Protein AF-0000000068037178 (afdb_homodimer)

InterPro domains:
  IPR012340 Nucleic acid-binding, OB-fold [G3DSA:2.40.50.140] (3-107)
  IPR012340 Nucleic acid-binding, OB-fold [SSF50249] (5-100)
  IPR013970 Replication factor A protein 3 [PF08661] (1-100)

Foldseek 3Di:
DPPPADAAEAFLQCLQVQAFHKHKFKFFFDDDDDQWTWTATLVGATAIEHRCNPDDDPRWMKMFIAHSNHSRYGDGPDIGTPGNDDDSVVSNVVNVCCPPPNVVVRD/DPVPADAAEAFLQCLQVQAFHKHKFKFFFDDDDDQWTWTATLVGATAIEHRCNPDDDPRWMKMFIAHSNHSRYGDGPDIGTPGNDDDSVVSNVVNVCCPPPNVVVRD

Secondary structure (DSSP, 8-state):
--TTSPPPB--HHHHGGGTTSEEEEEEEEEEEETTEEEEEETTS-EEEEES-TTPPPTT-EEEEEEEEEETTEEEEEEEEEEES---HHHHHHHHHHHTTTTGGGG-/--TTSPPPB--HHHHGGGTTSEEEEEEEEEEEETTEEEEEETTS-EEEEES-TTPPPTT-EEEEEEEEEETTEEEEEEEEEEES---HHHHHHHHHHHTTTTGGGG-

Radius of gyration: 18.75 Å; Cα contacts (8 Å, |Δi|>4): 514; chains: 2; bounding box: 34×57×38 Å

Organism: Hordeum vulgare subsp. vulgare (NCBI:txid112509)

Solvent-accessible surface area (backbone atoms only — not comparable to full-atom values): 11230 Å² total; per-residue (Å²): 124,85,79,78,58,79,54,52,55,36,37,38,85,52,34,51,81,38,59,76,32,61,33,27,34,52,28,34,34,68,45,78,56,94,40,38,30,37,21,32,22,49,76,68,34,72,31,40,34,33,67,48,78,81,61,72,64,64,67,22,30,31,40,38,33,26,31,19,74,41,63,48,30,32,43,39,73,46,73,43,83,59,43,72,82,64,67,40,67,27,50,36,31,35,20,51,45,51,69,49,97,48,28,69,81,77,105,125,87,80,80,58,80,53,51,56,36,37,40,86,53,34,50,80,37,59,76,33,63,33,28,34,51,27,33,32,68,46,78,57,94,41,38,30,36,22,32,23,49,76,68,36,74,31,40,35,34,68,49,78,79,60,73,64,62,69,22,28,30,40,38,34,25,31,19,75,41,63,45,30,31,44,39,76,46,73,44,82,58,43,72,82,64,66,42,67,26,52,37,29,36,20,51,46,50,70,49,98,47,28,70,80,75,106

Structure (mmCIF, N/CA/C/O backbone):
data_AF-0000000068037178-model_v1
#
loop_
_entity.id
_entity.type
_entity.pdbx_description
1 polymer 'Predicted protein'
#
loop_
_atom_site.group_PDB
_atom_site.id
_atom_site.type_symbol
_atom_site.label_atom_id
_atom_site.label_alt_id
_atom_site.label_comp_id
_atom_site.label_asym_id
_atom_site.label_entity_id
_atom_site.label_seq_id
_atom_site.pdbx_PDB_ins_code
_atom_site.Cartn_x
_atom_site.Cartn_y
_atom_site.Cartn_z
_atom_site.occupancy
_atom_site.B_iso_or_equiv
_atom_site.auth_seq_id
_atom_site.auth_comp_id
_atom_site.auth_asym_id
_atom_site.auth_atom_id
_atom_site.pdbx_PDB_model_num
ATOM 1 N N . MET A 1 1 ? -22.297 11.617 5.738 1 35.88 1 MET A N 1
ATOM 2 C CA . MET A 1 1 ? -21.078 11.367 4.984 1 35.88 1 MET A CA 1
ATOM 3 C C . MET A 1 1 ? -20.656 9.906 5.086 1 35.88 1 MET A C 1
ATOM 5 O O . MET A 1 1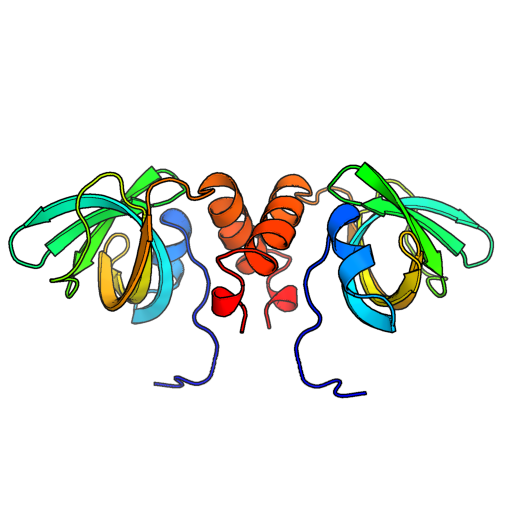 ? -20.672 9.328 6.176 1 35.88 1 MET A O 1
ATOM 9 N N . ASP A 1 2 ? -20.797 9 4.273 1 38.31 2 ASP A N 1
ATOM 10 C CA . ASP A 1 2 ? -20.641 7.551 4.344 1 38.31 2 ASP A CA 1
ATOM 11 C C . ASP A 1 2 ? -19.281 7.172 4.906 1 38.31 2 ASP A C 1
ATOM 13 O O . ASP A 1 2 ? -18.266 7.258 4.203 1 38.31 2 ASP A O 1
ATOM 17 N N . THR A 1 3 ? -19.062 7.391 6.273 1 49.75 3 THR A N 1
ATOM 18 C CA . THR A 1 3 ? -17.922 7.18 7.16 1 49.75 3 THR A CA 1
ATOM 19 C C . THR A 1 3 ? -17.484 5.715 7.137 1 49.75 3 THR A C 1
ATOM 21 O O . THR A 1 3 ? -16.562 5.324 7.859 1 49.75 3 THR A O 1
ATOM 24 N N . SER A 1 4 ? -18.109 4.883 6.375 1 55.25 4 SER A N 1
ATOM 25 C CA . SER A 1 4 ? -17.938 3.443 6.543 1 55.25 4 SER A CA 1
ATOM 26 C C . SER A 1 4 ? -16.828 2.91 5.648 1 55.25 4 SER A C 1
ATOM 28 O O . SER A 1 4 ? -16.172 1.917 5.984 1 55.25 4 SER A O 1
ATOM 30 N N . ALA A 1 5 ? -16.656 3.742 4.512 1 65.75 5 ALA A N 1
ATOM 31 C CA . ALA A 1 5 ? -15.648 3.182 3.621 1 65.75 5 ALA A CA 1
ATOM 32 C C . ALA A 1 5 ? -14.258 3.703 3.975 1 65.75 5 ALA A C 1
ATOM 34 O O . ALA A 1 5 ? -14.109 4.832 4.449 1 65.75 5 ALA A O 1
ATOM 35 N N . PRO A 1 6 ? -13.375 2.865 3.973 1 83.81 6 PRO A N 1
ATOM 36 C CA . PRO A 1 6 ? -12.016 3.336 4.277 1 83.81 6 PRO A CA 1
ATOM 37 C C . PRO A 1 6 ? -11.617 4.551 3.445 1 83.81 6 PRO A C 1
ATOM 39 O O . PRO A 1 6 ? -12.016 4.668 2.283 1 83.81 6 PRO A O 1
ATOM 42 N N . SER A 1 7 ? -11.094 5.559 4.035 1 94.19 7 SER A N 1
ATOM 43 C CA . SER A 1 7 ? -10.633 6.762 3.35 1 94.19 7 SER A CA 1
ATOM 44 C C . SER A 1 7 ? -9.516 6.441 2.361 1 94.19 7 SER A C 1
ATOM 46 O O . SER A 1 7 ? -8.547 5.77 2.713 1 94.19 7 SER A O 1
ATOM 48 N N . PRO A 1 8 ? -9.633 6.922 1.095 1 96.56 8 PRO A N 1
ATOM 49 C CA . PRO A 1 8 ? -8.586 6.656 0.108 1 96.56 8 PRO A CA 1
ATOM 50 C C . PRO A 1 8 ? -7.219 7.191 0.541 1 96.56 8 PRO A C 1
ATOM 52 O O . PRO A 1 8 ? -7.133 8.258 1.156 1 96.56 8 PRO A O 1
ATOM 55 N N . PHE A 1 9 ? -6.191 6.359 0.259 1 97.56 9 PHE A N 1
ATOM 56 C CA . PHE A 1 9 ? -4.812 6.805 0.413 1 97.56 9 PHE A CA 1
ATOM 57 C C . PHE A 1 9 ? -4.438 7.797 -0.68 1 97.56 9 PHE A C 1
ATOM 59 O O . PHE A 1 9 ? -4.504 7.477 -1.868 1 97.56 9 PHE A O 1
ATOM 66 N N . VAL A 1 10 ? -3.982 9.016 -0.28 1 98.69 10 VAL A N 1
ATOM 67 C CA . VAL A 1 10 ? -3.643 9.992 -1.312 1 98.69 10 VAL A CA 1
ATOM 68 C C . VAL A 1 10 ? -2.301 10.641 -0.988 1 98.69 10 VAL A C 1
ATOM 70 O O . VAL A 1 10 ? -1.962 10.836 0.182 1 98.69 10 VAL A O 1
ATOM 73 N N . ASN A 1 11 ? -1.461 10.875 -2.014 1 98.75 11 ASN A N 1
ATOM 74 C CA . ASN A 1 11 ? -0.348 11.812 -1.91 1 98.75 11 ASN A CA 1
ATOM 75 C C . ASN A 1 11 ? -0.749 13.211 -2.373 1 98.75 11 ASN A C 1
ATOM 77 O O . ASN A 1 11 ? -1.932 13.484 -2.588 1 98.75 11 ASN A O 1
ATOM 81 N N . GLY A 1 12 ? 0.17 14.133 -2.441 1 98.81 12 GLY A N 1
ATOM 82 C CA . GLY A 1 12 ? -0.147 15.5 -2.812 1 98.81 12 GLY A CA 1
ATOM 83 C C . GLY A 1 12 ? -0.792 15.609 -4.184 1 98.81 12 GLY A C 1
ATOM 84 O O . GLY A 1 12 ? -1.776 16.328 -4.352 1 98.81 12 GLY A O 1
ATOM 85 N N . GLU A 1 13 ? -0.231 14.953 -5.172 1 98.69 13 GLU A N 1
ATOM 86 C CA . GLU A 1 13 ? -0.719 15.016 -6.547 1 98.69 13 GLU A CA 1
ATOM 87 C C . GLU A 1 13 ? -2.137 14.461 -6.656 1 98.69 13 GLU A C 1
ATOM 89 O O . GLU A 1 13 ? -2.951 14.969 -7.426 1 98.69 13 GLU A O 1
ATOM 94 N N . ILE A 1 14 ? -2.496 13.469 -5.906 1 98.62 14 ILE A N 1
ATOM 95 C CA . ILE A 1 14 ? -3.754 12.742 -6.02 1 98.62 14 ILE A CA 1
ATOM 96 C C . ILE A 1 14 ? -4.836 13.445 -5.207 1 98.62 14 ILE A C 1
ATOM 98 O O . ILE A 1 14 ? -6.027 13.312 -5.496 1 98.62 14 ILE A O 1
ATOM 102 N N . LEU A 1 15 ? -4.484 14.281 -4.246 1 98.81 15 LEU A N 1
ATOM 103 C CA . LEU A 1 15 ? -5.402 14.945 -3.33 1 98.81 15 LEU A CA 1
ATOM 104 C C . LEU A 1 15 ? -6.473 15.711 -4.098 1 98.81 15 LEU A C 1
ATOM 106 O O . LEU A 1 15 ? -7.652 15.672 -3.736 1 98.81 15 LEU A O 1
ATOM 110 N N . LYS A 1 16 ? -6.105 16.359 -5.16 1 98.56 16 LYS A N 1
ATOM 111 C CA . LYS A 1 16 ? -7.004 17.219 -5.914 1 98.56 16 LYS A CA 1
ATOM 112 C C . LYS A 1 16 ? -8.148 16.438 -6.535 1 98.56 16 LYS A C 1
ATOM 114 O O . LYS A 1 16 ? -9.172 17 -6.918 1 98.56 16 LYS A O 1
ATOM 119 N N . MET A 1 17 ? -8.008 15.148 -6.672 1 98.12 17 MET A N 1
ATOM 120 C CA . MET A 1 17 ? -9.047 14.297 -7.246 1 98.12 17 MET A CA 1
ATOM 121 C C . MET A 1 17 ? -10.125 13.977 -6.219 1 98.12 17 MET A C 1
ATOM 123 O O . MET A 1 17 ? -11.148 13.375 -6.551 1 98.12 17 MET A O 1
ATOM 127 N N . PHE A 1 18 ? -9.961 14.422 -4.973 1 98.19 18 PHE A N 1
ATOM 128 C CA . PHE A 1 18 ? -10.867 14.016 -3.906 1 98.19 18 PHE A CA 1
ATOM 129 C C . PHE A 1 18 ? -11.398 15.242 -3.16 1 98.19 18 PHE A C 1
ATOM 131 O O . PHE A 1 18 ? -11.625 15.18 -1.951 1 98.19 18 PHE A O 1
ATOM 138 N N . LEU A 1 19 ? -11.438 16.375 -3.854 1 98.44 19 LEU A N 1
ATOM 139 C CA . LEU A 1 19 ? -11.945 17.578 -3.219 1 98.44 19 LEU A CA 1
ATOM 140 C C . LEU A 1 19 ? -13.328 17.344 -2.619 1 98.44 19 LEU A C 1
ATOM 142 O O . LEU A 1 19 ? -14.203 16.766 -3.271 1 98.44 19 LEU A O 1
ATOM 146 N N . GLY A 1 20 ? -13.477 17.719 -1.347 1 98.25 20 GLY A N 1
ATOM 147 C CA . GLY A 1 20 ? -14.742 17.594 -0.635 1 98.25 20 GLY A CA 1
ATOM 148 C C . GLY A 1 20 ? -14.953 16.234 -0.019 1 98.25 20 GLY A C 1
ATOM 149 O O . GLY A 1 20 ? -15.953 15.992 0.657 1 98.25 20 GLY A O 1
ATOM 150 N N . ARG A 1 21 ? -14.055 15.32 -0.173 1 97.88 21 ARG A N 1
ATOM 151 C CA . ARG A 1 21 ? -14.172 13.953 0.334 1 97.88 21 ARG A CA 1
ATOM 152 C C . ARG A 1 21 ? -13.148 13.695 1.437 1 97.88 21 ARG A C 1
ATOM 154 O O . ARG A 1 21 ? -12.141 14.391 1.533 1 97.88 21 ARG A O 1
ATOM 161 N N . ARG A 1 22 ? -13.414 12.648 2.229 1 97.94 22 ARG A N 1
ATOM 162 C CA . ARG A 1 22 ? -12.484 12.211 3.262 1 97.94 22 ARG A CA 1
ATOM 163 C C . ARG A 1 22 ? -11.328 11.43 2.654 1 97.94 22 ARG A C 1
ATOM 165 O O . ARG A 1 22 ? -11.539 10.539 1.824 1 97.94 22 ARG A O 1
ATOM 172 N N . VAL A 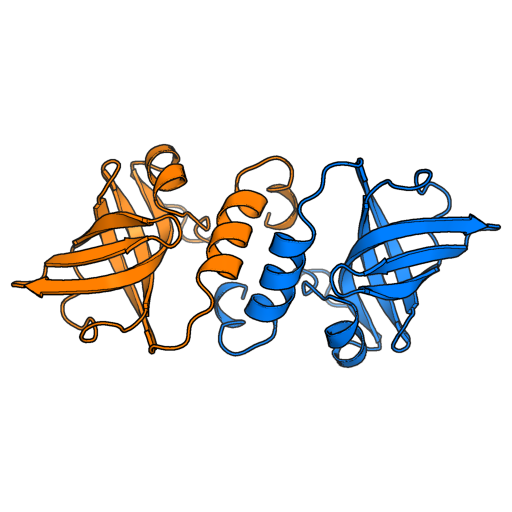1 23 ? -10.133 11.758 3.014 1 98.25 23 VAL A N 1
ATOM 173 C CA . VAL A 1 23 ? -8.93 11.102 2.516 1 98.25 23 VAL A CA 1
ATOM 174 C C . VAL A 1 23 ? -8.008 10.758 3.684 1 98.25 23 VAL A C 1
ATOM 176 O O . VAL A 1 23 ? -8.219 11.219 4.809 1 98.25 23 VAL A O 1
ATOM 179 N N . ARG A 1 24 ? -7.094 9.969 3.443 1 97.69 24 ARG A N 1
ATOM 180 C CA . ARG A 1 24 ? -6 9.648 4.355 1 97.69 24 ARG A CA 1
ATOM 181 C C . ARG A 1 24 ? -4.645 9.883 3.689 1 97.69 24 ARG A C 1
ATOM 183 O O . ARG A 1 24 ? -4.414 9.422 2.566 1 97.69 24 ARG A O 1
ATOM 190 N N . THR A 1 25 ? -3.744 10.617 4.336 1 98.56 25 THR A N 1
ATOM 191 C CA . THR A 1 25 ? -2.414 10.875 3.797 1 98.56 25 THR A CA 1
ATOM 192 C C . THR A 1 25 ? -1.372 10.891 4.914 1 98.56 25 THR A C 1
ATOM 194 O O . THR A 1 25 ? -1.716 10.773 6.09 1 98.56 25 THR A O 1
ATOM 197 N N . VAL A 1 26 ? -0.095 10.875 4.555 1 98.62 26 VAL A N 1
ATOM 198 C CA . VAL A 1 26 ? 1.016 11.078 5.477 1 98.62 26 VAL A CA 1
ATOM 199 C C . VAL A 1 26 ? 1.879 12.25 5.004 1 98.62 26 VAL A C 1
ATOM 201 O O . VAL A 1 26 ? 2.238 12.32 3.828 1 98.62 26 VAL A O 1
ATOM 204 N N . VAL A 1 27 ? 2.139 13.156 5.887 1 98.62 27 VAL A N 1
ATOM 205 C CA . VAL A 1 27 ? 3.006 14.281 5.574 1 98.62 27 VAL A CA 1
ATOM 206 C C . VAL A 1 27 ? 4.145 14.359 6.59 1 98.62 27 VAL A C 1
ATOM 208 O O . VAL A 1 27 ? 4.02 13.859 7.707 1 98.62 27 VAL A O 1
ATOM 211 N N . GLN A 1 28 ? 5.262 14.891 6.184 1 98.38 28 GLN A N 1
ATOM 212 C CA . GLN A 1 28 ? 6.309 15.305 7.117 1 98.38 28 GLN A CA 1
ATOM 213 C C . GLN A 1 28 ? 6.082 16.734 7.605 1 98.38 28 GLN A C 1
ATOM 215 O O . GLN A 1 28 ? 5.953 17.656 6.801 1 98.38 28 GLN A O 1
ATOM 220 N N . VAL A 1 29 ? 6.062 16.859 8.891 1 97.81 29 VAL A N 1
ATOM 221 C CA . VAL A 1 29 ? 5.797 18.156 9.484 1 97.81 29 VAL A CA 1
ATOM 222 C C . VAL A 1 29 ? 6.945 19.109 9.164 1 97.81 29 VAL A C 1
ATOM 224 O O . VAL A 1 29 ? 8.117 18.766 9.344 1 97.81 29 VAL A O 1
ATOM 227 N N . GLN A 1 30 ? 6.57 20.266 8.656 1 97.06 30 GLN A N 1
ATOM 228 C CA . GLN A 1 30 ? 7.562 21.297 8.367 1 97.06 30 GLN A CA 1
ATOM 229 C C . GLN A 1 30 ? 7.469 22.438 9.367 1 97.06 30 GLN A C 1
ATOM 231 O O . GLN A 1 30 ? 8.492 22.953 9.828 1 97.06 30 GLN A O 1
ATOM 236 N N . HIS A 1 31 ? 6.254 22.891 9.594 1 92.56 31 HIS A N 1
ATOM 237 C CA . HIS A 1 31 ? 5.988 24.016 10.469 1 92.56 31 HIS A CA 1
ATOM 238 C C . HIS A 1 31 ? 4.586 23.938 11.07 1 92.56 31 HIS A C 1
ATOM 240 O O . HIS A 1 31 ? 3.662 23.438 10.422 1 92.56 31 HIS A O 1
ATOM 246 N N . ASN A 1 32 ? 4.543 24.203 12.352 1 85.5 32 ASN A N 1
ATOM 247 C CA . ASN A 1 32 ? 3.248 24.266 13.023 1 85.5 32 ASN A CA 1
ATOM 248 C C . ASN A 1 32 ? 3.035 25.625 13.688 1 85.5 32 ASN A C 1
ATOM 250 O O . ASN A 1 32 ? 3.824 26.031 14.547 1 85.5 32 ASN A O 1
ATOM 254 N N . GLU A 1 33 ? 2.07 26.422 13.25 1 78.62 33 GLU A N 1
ATOM 255 C CA . GLU A 1 33 ? 1.765 27.703 13.875 1 78.62 33 GLU A CA 1
ATOM 256 C C . GLU A 1 33 ? 0.258 27.938 13.945 1 78.62 33 GLU A C 1
ATOM 258 O O . GLU A 1 33 ? -0.43 27.922 12.922 1 78.62 33 GLU A O 1
ATOM 263 N N . GLY A 1 34 ? -0.183 28.188 15.109 1 76.44 34 GLY A N 1
ATOM 264 C CA . GLY A 1 34 ? -1.542 28.672 15.305 1 76.44 34 GLY A CA 1
ATOM 265 C C . GLY A 1 34 ? -2.596 27.672 14.859 1 76.44 34 GLY A C 1
ATOM 266 O O . GLY A 1 34 ? -3.623 28.062 14.297 1 76.44 34 GLY A O 1
ATOM 267 N N . GLY A 1 35 ? -2.352 26.422 14.875 1 78.69 35 GLY A N 1
ATOM 268 C CA . GLY A 1 35 ? -3.381 25.453 14.508 1 78.69 35 GLY A CA 1
ATOM 269 C C . GLY A 1 35 ? -3.283 25.016 13.062 1 78.69 35 GLY A C 1
ATOM 270 O O . GLY A 1 35 ? -4.023 24.125 12.633 1 78.69 35 GLY A O 1
ATOM 271 N N . VAL A 1 36 ? -2.438 25.719 12.359 1 89.5 36 VAL A N 1
ATOM 272 C CA . VAL A 1 36 ? -2.236 25.344 10.961 1 89.5 36 VAL A CA 1
ATOM 273 C C . VAL A 1 36 ? -0.878 24.656 10.797 1 89.5 36 VAL A C 1
ATOM 275 O O . VAL A 1 36 ? 0.149 25.219 11.203 1 89.5 36 VAL A O 1
ATOM 278 N N . LEU A 1 37 ? -0.9 23.5 10.312 1 95.75 37 LEU A N 1
ATOM 279 C CA . LEU A 1 37 ? 0.32 22.734 10.094 1 95.75 37 LEU A CA 1
ATOM 280 C C . LEU A 1 37 ? 0.688 22.703 8.617 1 95.75 37 LEU A C 1
ATOM 282 O O . LEU A 1 37 ? -0.161 22.422 7.77 1 95.75 37 LEU A O 1
ATOM 286 N N . LEU A 1 38 ? 1.886 23.125 8.312 1 97.25 38 LEU A N 1
ATOM 287 C CA . LEU A 1 38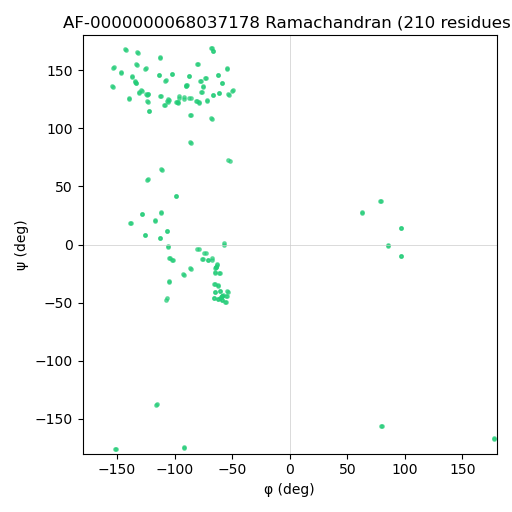 ? 2.451 22.922 6.98 1 97.25 38 LEU A CA 1
ATOM 288 C C . LEU A 1 38 ? 3.242 21.609 6.93 1 97.25 38 LEU A C 1
ATOM 290 O O . LEU A 1 38 ? 4.117 21.375 7.766 1 97.25 38 LEU A O 1
ATOM 294 N N . GLY A 1 39 ? 2.904 20.828 6.004 1 97.81 39 GLY A N 1
ATOM 295 C CA . GLY A 1 39 ? 3.586 19.547 5.836 1 97.81 39 GLY A CA 1
ATOM 296 C C . GLY A 1 39 ? 3.975 19.266 4.398 1 97.81 39 GLY A C 1
ATOM 297 O O . GLY A 1 39 ? 3.35 19.781 3.469 1 97.81 39 GLY A O 1
ATOM 298 N N . LEU A 1 40 ? 4.973 18.453 4.234 1 98.62 40 LEU A N 1
ATOM 299 C CA . LEU A 1 40 ? 5.355 17.969 2.914 1 98.62 40 LEU A CA 1
ATOM 300 C C . LEU A 1 40 ? 4.785 16.578 2.666 1 98.62 40 LEU A C 1
ATOM 302 O O . LEU A 1 40 ? 5.016 15.656 3.453 1 98.62 40 LEU A O 1
ATOM 306 N N . SER A 1 41 ? 3.996 16.438 1.577 1 98.81 41 SER A N 1
ATOM 307 C CA . SER A 1 41 ? 3.514 15.117 1.181 1 98.81 41 SER A CA 1
ATOM 308 C C . SER A 1 41 ? 4.664 14.219 0.73 1 98.81 41 SER A C 1
ATOM 310 O O . SER A 1 41 ? 5.781 14.695 0.524 1 98.81 41 SER A O 1
ATOM 312 N N . THR A 1 42 ? 4.383 12.961 0.617 1 98.75 42 THR A N 1
ATOM 313 C CA . THR A 1 42 ? 5.438 12 0.326 1 98.75 42 THR A CA 1
ATOM 314 C C . THR A 1 42 ? 5.934 12.156 -1.108 1 98.75 42 THR A C 1
ATOM 316 O O . THR A 1 42 ? 6.988 11.625 -1.467 1 98.75 42 THR A O 1
ATOM 319 N N . ASP A 1 43 ? 5.242 12.875 -1.944 1 98.75 43 ASP A N 1
ATOM 320 C CA . ASP A 1 43 ? 5.703 13.188 -3.295 1 98.75 43 ASP A CA 1
ATOM 321 C C . ASP A 1 43 ? 6.148 14.641 -3.406 1 98.75 43 ASP A C 1
ATOM 323 O O . ASP A 1 43 ? 6.281 15.172 -4.512 1 98.75 43 ASP A O 1
ATOM 327 N N . GLY A 1 44 ? 6.285 15.32 -2.299 1 98.5 44 GLY A N 1
ATOM 328 C CA . GLY A 1 44 ? 7.043 16.562 -2.25 1 98.5 44 GLY A CA 1
ATOM 329 C C . GLY A 1 44 ? 6.172 17.797 -2.367 1 98.5 44 GLY A C 1
ATOM 330 O O . GLY A 1 44 ? 6.676 18.906 -2.557 1 98.5 44 GLY A O 1
ATOM 331 N N . HIS A 1 45 ? 4.883 17.719 -2.223 1 98.62 45 HIS A N 1
ATOM 332 C CA . HIS A 1 45 ? 3.998 18.891 -2.23 1 98.62 45 HIS A CA 1
ATOM 333 C C . HIS A 1 45 ? 3.816 19.453 -0.827 1 98.62 45 HIS A C 1
ATOM 335 O O . HIS A 1 45 ? 3.674 18.703 0.138 1 98.62 45 HIS A O 1
ATOM 341 N N . GLN A 1 46 ? 3.863 20.734 -0.737 1 98.44 46 GLN A N 1
ATOM 342 C CA . GLN A 1 46 ? 3.516 21.359 0.536 1 98.44 46 GLN A CA 1
ATOM 343 C C . GLN A 1 46 ? 2.002 21.422 0.724 1 98.44 46 GLN A C 1
ATOM 345 O O . GLN A 1 46 ? 1.288 21.969 -0.118 1 98.44 46 GLN A O 1
ATOM 350 N N . LEU A 1 47 ? 1.533 20.828 1.771 1 98.44 47 LEU A N 1
ATOM 351 C CA . LEU A 1 47 ? 0.115 20.844 2.111 1 98.44 47 LEU A CA 1
ATOM 352 C C . LEU A 1 47 ? -0.138 21.625 3.389 1 98.44 47 LEU A C 1
ATOM 354 O O . LEU A 1 47 ? 0.686 21.609 4.305 1 98.44 47 LEU A O 1
ATOM 358 N N . THR A 1 48 ? -1.235 22.25 3.391 1 98.12 48 THR A N 1
ATOM 359 C CA . THR A 1 48 ? -1.741 22.875 4.605 1 98.12 48 THR A CA 1
ATOM 360 C C . THR A 1 48 ? -2.744 21.969 5.309 1 98.12 48 THR A C 1
ATOM 362 O O . THR A 1 48 ? -3.736 21.547 4.711 1 98.12 48 THR A O 1
ATOM 365 N N . ILE A 1 49 ? -2.492 21.656 6.504 1 98.06 49 ILE A N 1
ATOM 366 C CA . ILE A 1 49 ? -3.398 20.859 7.324 1 98.06 49 ILE A CA 1
ATOM 367 C C . ILE A 1 49 ? -4.027 21.734 8.398 1 98.06 49 ILE A C 1
ATOM 369 O O . ILE A 1 49 ? -3.32 22.312 9.227 1 98.06 49 ILE A O 1
ATOM 373 N N . ARG A 1 50 ? -5.285 21.812 8.359 1 95.94 50 ARG A N 1
ATOM 374 C CA . ARG A 1 50 ? -6.02 22.594 9.352 1 95.94 50 ARG A CA 1
ATOM 375 C C . ARG A 1 50 ? -6.645 21.688 10.406 1 95.94 50 ARG A C 1
ATOM 377 O O . ARG A 1 50 ? -7.074 20.578 10.102 1 95.94 50 ARG A O 1
ATOM 384 N N . GLY A 1 51 ? -6.734 22.141 11.602 1 90.75 51 GLY A N 1
ATOM 385 C CA . GLY A 1 51 ? -7.348 21.359 12.664 1 90.75 51 GLY A CA 1
ATOM 386 C C . GLY A 1 51 ? -6.43 20.281 13.227 1 90.75 51 GLY A C 1
ATOM 387 O O . GLY A 1 51 ? -6.875 19.172 13.531 1 90.75 51 GLY A O 1
ATOM 388 N N . ALA A 1 52 ? -5.121 20.562 13.344 1 85.25 52 ALA A N 1
ATOM 389 C CA . ALA A 1 52 ? -4.141 19.641 13.906 1 85.25 52 ALA A CA 1
ATOM 390 C C . ALA A 1 52 ? -3.398 20.266 15.078 1 85.25 52 ALA A C 1
ATOM 392 O O . ALA A 1 52 ? -2.168 20.375 15.062 1 85.25 52 ALA A O 1
ATOM 393 N N . PRO A 1 53 ? -3.986 20.734 16.109 1 80.06 53 PRO A N 1
ATOM 394 C CA . PRO A 1 53 ? -3.326 21.469 17.188 1 80.06 53 PRO A CA 1
ATOM 395 C C . PRO A 1 53 ? -2.305 20.625 17.938 1 80.06 53 PRO A C 1
ATOM 397 O O . PRO A 1 53 ? -1.363 21.172 18.531 1 80.06 53 PRO A O 1
ATOM 400 N N . GLY A 1 54 ? -2.279 19.375 17.891 1 83.5 54 GLY A N 1
ATOM 401 C CA . GLY A 1 54 ? -1.381 18.516 18.641 1 83.5 54 GLY A CA 1
ATOM 402 C C . GLY A 1 54 ? -0.374 17.797 17.75 1 83.5 54 GLY A C 1
ATOM 403 O O . GLY A 1 54 ? 0.204 16.781 18.156 1 83.5 54 GLY A O 1
ATOM 404 N N . ALA A 1 55 ? -0.126 18.469 16.688 1 87.94 55 ALA A N 1
ATOM 405 C CA . ALA A 1 55 ? 0.839 17.828 15.805 1 87.94 55 ALA A CA 1
ATOM 406 C C . ALA A 1 55 ? 2.25 17.906 16.375 1 87.94 55 ALA A C 1
ATOM 408 O O . ALA A 1 55 ? 2.615 18.891 17.031 1 87.94 55 ALA A O 1
ATOM 409 N N . PRO A 1 56 ? 2.982 16.891 16.172 1 93.25 56 PRO A N 1
ATOM 410 C CA . PRO A 1 56 ? 4.363 16.875 16.656 1 93.25 56 PRO A CA 1
ATOM 411 C C . PRO A 1 56 ? 5.262 17.875 15.922 1 93.25 56 PRO A C 1
ATOM 413 O O . PRO A 1 56 ? 4.852 18.438 14.914 1 93.25 56 PRO A O 1
ATOM 416 N N . GLU A 1 57 ? 6.48 18.047 16.5 1 91.94 57 GLU A N 1
ATOM 417 C CA . GLU A 1 57 ? 7.445 18.969 15.891 1 91.94 57 GLU A CA 1
ATOM 418 C C . GLU A 1 57 ? 8.164 18.312 14.711 1 91.94 57 GLU A C 1
ATOM 420 O O . GLU A 1 57 ? 8.289 17.078 14.664 1 91.94 57 GLU A O 1
ATOM 425 N N . PRO A 1 58 ? 8.641 19.156 13.805 1 93.75 58 PRO A N 1
ATOM 426 C CA . PRO A 1 58 ? 9.492 18.625 12.734 1 93.75 58 PRO A CA 1
ATOM 427 C C . PRO A 1 58 ? 10.688 17.844 13.281 1 93.75 58 PRO A C 1
ATOM 429 O O . PRO A 1 58 ? 11.188 18.141 14.367 1 93.75 58 PRO A O 1
ATOM 432 N N . PRO A 1 59 ? 11.219 16.812 12.492 1 96.81 59 PRO A N 1
ATOM 433 C CA . PRO A 1 59 ? 10.734 16.375 11.188 1 96.81 59 PRO A CA 1
ATOM 434 C C . PRO A 1 59 ? 9.844 15.133 11.273 1 96.81 59 PRO A C 1
ATOM 436 O O . PRO A 1 59 ? 9.977 14.211 10.469 1 96.81 59 PRO A O 1
ATOM 439 N N . HIS A 1 60 ? 8.898 15.062 12.312 1 97.62 60 HIS A N 1
ATOM 440 C CA . HIS A 1 60 ? 8.023 13.906 12.453 1 97.62 60 HIS A CA 1
ATOM 441 C C . HIS A 1 60 ? 7.113 13.742 11.242 1 97.62 60 HIS A C 1
ATOM 443 O O . HIS A 1 60 ? 6.711 14.734 10.625 1 97.62 60 HIS A O 1
ATOM 449 N N . TYR A 1 61 ? 6.812 12.555 10.883 1 98.19 61 TYR A N 1
ATOM 450 C CA . TYR A 1 61 ? 5.715 12.219 9.984 1 98.19 61 TYR A CA 1
ATOM 451 C C . TYR A 1 61 ? 4.414 12.039 10.75 1 98.19 61 TYR A C 1
ATOM 453 O O . TYR A 1 61 ? 4.414 11.516 11.867 1 98.19 61 TYR A O 1
ATOM 461 N N . ILE A 1 62 ? 3.301 12.453 10.117 1 97.75 62 ILE A N 1
ATOM 462 C CA . ILE A 1 62 ? 1.987 12.203 10.703 1 97.75 62 ILE A CA 1
ATOM 463 C C . ILE A 1 62 ? 1.039 11.664 9.633 1 97.75 62 ILE A C 1
ATOM 465 O O . ILE A 1 62 ? 1.093 12.094 8.477 1 97.75 62 ILE A O 1
ATOM 469 N N . GLU A 1 63 ? 0.241 10.703 9.992 1 97.69 63 GLU A N 1
ATOM 470 C CA . GLU A 1 63 ? -0.954 10.375 9.219 1 97.69 63 GLU A CA 1
ATOM 471 C C . GLU A 1 63 ? -2.057 11.406 9.438 1 97.69 63 GLU A C 1
ATOM 473 O O . GLU A 1 63 ? -2.301 11.828 10.57 1 97.69 63 GLU A O 1
ATOM 478 N N . VAL A 1 64 ? -2.693 11.828 8.469 1 97.75 64 VAL A N 1
ATOM 479 C CA . VAL A 1 64 ? -3.807 12.773 8.523 1 97.75 64 VAL A CA 1
ATOM 480 C C . VAL A 1 64 ? -5.035 12.156 7.859 1 97.75 64 VAL A C 1
ATOM 482 O O . VAL A 1 64 ? -4.977 11.719 6.707 1 97.75 64 VAL A O 1
ATOM 485 N N . ILE A 1 65 ? -6.117 12.062 8.562 1 97.69 65 ILE A N 1
ATOM 486 C CA . ILE A 1 65 ? -7.426 11.719 8.016 1 97.69 65 ILE A CA 1
ATOM 487 C C . ILE A 1 65 ? -8.359 12.93 8.109 1 97.69 65 ILE A C 1
ATOM 489 O O . ILE A 1 65 ? -8.492 13.531 9.172 1 97.69 65 ILE A O 1
ATOM 493 N N . GLY A 1 66 ? -8.953 13.289 7.02 1 98.06 66 GLY A N 1
ATOM 494 C CA . GLY A 1 66 ? -9.828 14.453 7.008 1 98.06 66 GLY A CA 1
ATOM 495 C C . GLY A 1 66 ? -10.391 14.766 5.633 1 98.06 66 GLY A C 1
ATOM 496 O O . GLY A 1 66 ? -10.273 13.953 4.711 1 98.06 66 GLY A O 1
ATOM 497 N N . ILE A 1 67 ? -10.984 15.953 5.441 1 98.69 67 ILE A N 1
ATOM 498 C CA . ILE A 1 67 ? -11.656 16.375 4.215 1 98.69 67 ILE A CA 1
ATOM 499 C C . ILE A 1 67 ? -10.703 17.203 3.359 1 98.69 67 ILE A C 1
ATOM 501 O O . ILE A 1 67 ? -10.109 18.172 3.838 1 98.69 67 ILE A O 1
ATOM 505 N N . ALA A 1 68 ? -10.586 16.766 2.139 1 98.69 68 ALA A N 1
ATOM 506 C CA . ALA A 1 68 ? -9.852 17.594 1.195 1 98.69 68 ALA A CA 1
ATOM 507 C C . ALA A 1 68 ? -10.609 18.891 0.897 1 98.69 68 ALA A C 1
ATOM 509 O O . ALA A 1 68 ? -11.586 18.891 0.143 1 98.69 68 ALA A O 1
ATOM 510 N N . ASP A 1 69 ? -10.078 19.969 1.428 1 97.5 69 ASP A N 1
ATOM 511 C CA . ASP A 1 69 ? -10.883 21.188 1.276 1 97.5 69 ASP A CA 1
ATOM 512 C C . ASP A 1 69 ? -10.336 22.062 0.157 1 97.5 69 ASP A C 1
ATOM 514 O O . ASP A 1 69 ? -10.969 23.047 -0.231 1 97.5 69 ASP A O 1
ATOM 518 N N . SER A 1 70 ? -9.133 21.875 -0.408 1 98.12 70 SER A N 1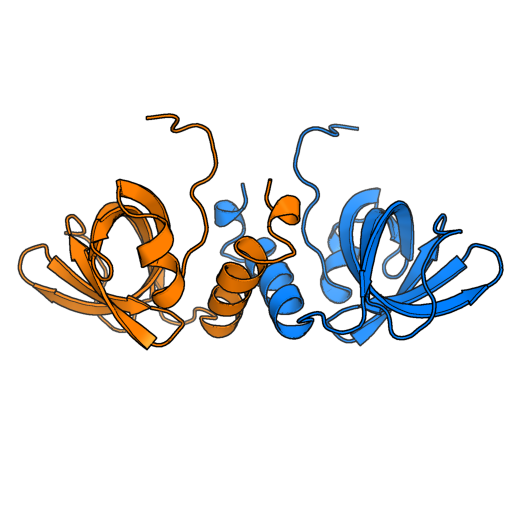
ATOM 519 C CA . SER A 1 70 ? -8.555 22.391 -1.641 1 98.12 70 SER A CA 1
ATOM 520 C C . SER A 1 70 ? -7.523 21.438 -2.219 1 98.12 70 SER A C 1
ATOM 522 O O . SER A 1 70 ? -7.32 20.344 -1.687 1 98.12 70 SER A O 1
ATOM 524 N N . SER A 1 71 ? -6.844 21.828 -3.307 1 98.25 71 SER A N 1
ATOM 525 C CA . SER A 1 71 ? -5.844 20.953 -3.922 1 98.25 71 SER A CA 1
ATOM 526 C C . SER A 1 71 ? -4.574 20.906 -3.08 1 98.25 71 SER A C 1
ATOM 528 O O . SER A 1 71 ? -3.713 20.047 -3.301 1 98.25 71 SER A O 1
ATOM 530 N N . LEU A 1 72 ? -4.488 21.703 -2.072 1 98.25 72 LEU A N 1
ATOM 531 C CA . LEU A 1 72 ? -3.27 21.75 -1.272 1 98.25 72 LEU A CA 1
ATOM 532 C C . LEU A 1 72 ? -3.598 21.828 0.215 1 98.25 72 LEU A C 1
ATOM 534 O O . LEU A 1 72 ? -2.762 22.234 1.019 1 98.25 72 LEU A O 1
ATOM 538 N N . SER A 1 73 ? -4.848 21.453 0.552 1 98.56 73 SER A N 1
ATOM 539 C CA . SER A 1 73 ? -5.207 21.594 1.959 1 98.56 73 SER A CA 1
ATOM 540 C C . SER A 1 73 ? -6.168 20.5 2.402 1 98.56 73 SER A C 1
ATOM 542 O O . SER A 1 73 ? -7.027 20.062 1.629 1 98.56 73 SER A O 1
ATOM 544 N N . ILE A 1 74 ? -6.07 20.109 3.619 1 98.44 74 ILE A N 1
ATOM 545 C CA . ILE A 1 74 ? -6.945 19.141 4.273 1 98.44 74 ILE A CA 1
ATOM 546 C C . ILE A 1 74 ? -7.426 19.703 5.609 1 98.44 74 ILE A C 1
ATOM 548 O O . ILE A 1 74 ? -6.633 20.25 6.383 1 98.44 74 ILE A O 1
ATOM 552 N N . ARG A 1 75 ? -8.68 19.656 5.832 1 98.12 75 ARG A N 1
ATOM 553 C CA . ARG A 1 75 ? -9.219 19.844 7.176 1 98.12 75 ARG A CA 1
ATOM 554 C C . ARG A 1 75 ? -9.234 18.547 7.961 1 98.12 75 ARG A C 1
ATOM 556 O O . ARG A 1 75 ? -10.07 17.672 7.715 1 98.12 75 ARG A O 1
ATOM 563 N N . ALA A 1 76 ? -8.43 18.484 8.938 1 97.06 76 ALA A N 1
ATOM 564 C CA . ALA A 1 76 ? -8.156 17.219 9.625 1 97.06 76 ALA A CA 1
ATOM 565 C C . ALA A 1 76 ? -9.289 16.859 10.578 1 97.06 76 ALA A C 1
ATOM 567 O O . ALA A 1 76 ? -9.852 17.734 11.242 1 97.06 76 ALA A O 1
ATOM 568 N N . GLU A 1 77 ? -9.547 15.594 10.57 1 96.25 77 GLU A N 1
ATOM 569 C CA . GLU A 1 77 ? -10.422 15 11.578 1 96.25 77 GLU A CA 1
ATOM 570 C C . GLU A 1 77 ? -9.633 14.219 12.617 1 96.25 77 GLU A C 1
ATOM 572 O O . GLU A 1 77 ? -10.047 14.109 13.773 1 96.25 77 GLU A O 1
ATOM 577 N N . SER A 1 78 ? -8.578 13.68 12.234 1 95.25 78 SER A N 1
ATOM 578 C CA . SER A 1 78 ? -7.676 12.961 13.117 1 95.25 78 SER A CA 1
ATOM 579 C C . SER A 1 78 ? -6.242 12.984 12.594 1 95.25 78 SER A C 1
ATOM 581 O O . SER A 1 78 ? -6.023 13.086 11.383 1 95.25 78 SER A O 1
ATOM 583 N N . CYS A 1 79 ? -5.309 12.898 13.461 1 95.44 79 CYS A N 1
ATOM 584 C CA . CYS A 1 79 ? -3.889 12.797 13.148 1 95.44 79 CYS A CA 1
ATOM 585 C C . CYS A 1 79 ? -3.205 11.758 14.023 1 95.44 79 CYS A C 1
ATOM 587 O O . CYS A 1 79 ? -3.527 11.625 15.203 1 95.44 79 CYS A O 1
ATOM 589 N N . THR A 1 80 ? -2.305 11.094 13.492 1 96.06 80 THR A N 1
ATOM 590 C CA . THR A 1 80 ? -1.517 10.102 14.219 1 96.06 80 THR A CA 1
ATOM 591 C C . THR A 1 80 ? -0.023 10.344 14.016 1 96.06 80 THR A C 1
ATOM 593 O O . THR A 1 80 ? 0.432 10.531 12.883 1 96.06 80 THR A O 1
ATOM 596 N N . ASP A 1 81 ? 0.712 10.336 15.086 1 96.88 81 ASP A N 1
ATOM 597 C CA . ASP A 1 81 ? 2.152 10.57 15.031 1 96.88 81 ASP A CA 1
ATOM 598 C C . ASP A 1 81 ? 2.898 9.297 14.625 1 96.88 81 ASP A C 1
ATOM 600 O O . ASP A 1 81 ? 2.789 8.266 15.289 1 96.88 81 ASP A O 1
ATOM 604 N N . PHE A 1 82 ? 3.709 9.344 13.539 1 97.25 82 PHE A N 1
ATOM 605 C CA . PHE A 1 82 ? 4.457 8.195 13.039 1 97.25 82 PHE A CA 1
ATOM 606 C C . PHE A 1 82 ? 5.938 8.328 13.375 1 97.25 82 PHE A C 1
ATOM 608 O O . PHE A 1 82 ? 6.734 7.445 13.055 1 97.25 82 PHE A O 1
ATOM 615 N N . GLY A 1 83 ? 6.324 9.406 14 1 97.06 83 GLY A N 1
ATOM 616 C CA . GLY A 1 83 ? 7.723 9.617 14.352 1 97.06 83 GLY A CA 1
ATOM 617 C C . GLY A 1 83 ? 8.562 10.102 13.188 1 97.06 83 GLY A C 1
ATOM 618 O O . GLY A 1 83 ? 8.047 10.758 12.273 1 97.06 83 GLY A O 1
ATOM 619 N N . GLU A 1 84 ? 9.93 9.859 13.242 1 97.56 84 GLU A N 1
ATOM 620 C CA . GLU A 1 84 ? 10.852 10.461 12.281 1 97.56 84 GLU A CA 1
ATOM 621 C C . GLU A 1 84 ? 11.312 9.438 11.242 1 97.56 84 GLU A C 1
ATOM 623 O O . GLU A 1 84 ? 11.953 9.797 10.25 1 97.56 84 GLU A O 1
ATOM 628 N N . ASN A 1 85 ? 11.016 8.18 11.516 1 95.94 85 ASN A N 1
ATOM 629 C CA . ASN A 1 85 ? 11.523 7.098 10.68 1 95.94 85 ASN A CA 1
ATOM 630 C C . ASN A 1 85 ? 10.398 6.422 9.891 1 95.94 85 ASN A C 1
ATOM 632 O O . ASN A 1 85 ? 10.109 5.246 10.102 1 95.94 85 ASN A O 1
ATOM 636 N N . PHE A 1 86 ? 9.805 7.117 9.055 1 97.44 86 PHE A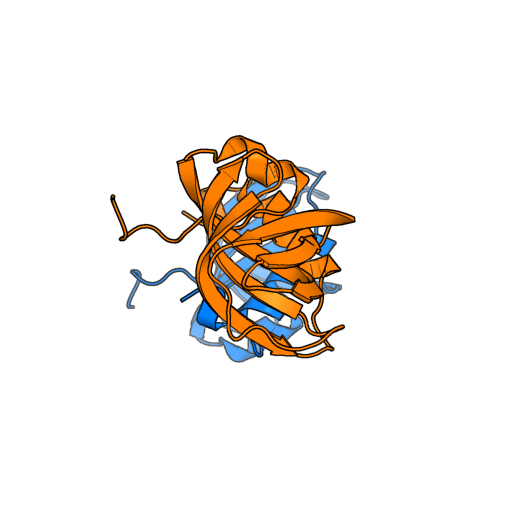 N 1
ATOM 637 C CA . PHE A 1 86 ? 8.719 6.613 8.219 1 97.44 86 PHE A CA 1
ATOM 638 C C . PHE A 1 86 ? 9.188 6.445 6.773 1 97.44 86 PHE A C 1
ATOM 640 O O . PHE A 1 86 ? 9.898 7.297 6.246 1 97.44 86 PHE A O 1
ATOM 647 N N . ASP A 1 87 ? 8.719 5.359 6.125 1 97.75 87 ASP A N 1
ATOM 648 C CA . ASP A 1 87 ? 9.07 5.102 4.734 1 97.75 87 ASP A CA 1
ATOM 649 C C . ASP A 1 87 ? 8.109 5.82 3.783 1 97.75 87 ASP A C 1
ATOM 651 O O . ASP A 1 87 ? 7.172 5.215 3.264 1 97.75 87 ASP A O 1
ATOM 655 N N . GLY A 1 88 ? 8.461 7.078 3.473 1 98.19 88 GLY A N 1
ATOM 656 C CA . GLY A 1 88 ? 7.637 7.898 2.596 1 98.19 88 GLY A CA 1
ATOM 657 C C . GLY A 1 88 ? 7.57 7.367 1.177 1 98.19 88 GLY A C 1
ATOM 658 O O . GLY A 1 88 ? 6.57 7.566 0.482 1 98.19 88 GLY A O 1
ATOM 659 N N . VAL A 1 89 ? 8.672 6.789 0.773 1 98 89 VAL A N 1
ATOM 660 C CA . VAL A 1 89 ? 8.719 6.23 -0.574 1 98 89 VAL A CA 1
ATOM 661 C C . VAL A 1 89 ? 7.688 5.113 -0.707 1 98 89 VAL A C 1
ATOM 663 O O . VAL A 1 89 ? 6.914 5.086 -1.668 1 98 89 VAL A O 1
ATOM 666 N N . ALA A 1 90 ? 7.656 4.227 0.249 1 97.75 90 ALA A N 1
ATOM 667 C CA . ALA A 1 90 ? 6.68 3.143 0.253 1 97.75 90 ALA A CA 1
ATOM 668 C C . ALA A 1 90 ? 5.254 3.689 0.272 1 97.75 90 ALA A C 1
ATOM 670 O O . ALA A 1 90 ? 4.395 3.227 -0.479 1 97.75 90 ALA A O 1
ATOM 671 N N . PHE A 1 91 ? 4.984 4.637 1.078 1 98.5 91 PHE A N 1
ATOM 672 C CA . PHE A 1 91 ? 3.641 5.195 1.174 1 98.5 91 PHE A CA 1
ATOM 673 C C . PHE A 1 91 ? 3.248 5.887 -0.126 1 98.5 91 PHE A C 1
ATOM 675 O O . PHE A 1 91 ? 2.096 5.801 -0.557 1 98.5 91 PHE A O 1
ATOM 682 N N . ASN A 1 92 ? 4.23 6.598 -0.67 1 98.69 92 ASN A N 1
ATOM 683 C CA . ASN A 1 92 ? 3.932 7.234 -1.949 1 98.69 92 ASN A CA 1
ATOM 684 C C . ASN A 1 92 ? 3.541 6.207 -3.006 1 98.69 92 ASN A C 1
ATOM 686 O O . ASN A 1 92 ? 2.604 6.426 -3.777 1 98.69 92 ASN A O 1
ATOM 690 N N . GLY A 1 93 ? 4.297 5.148 -3.031 1 97.75 93 GLY A N 1
ATOM 691 C CA . GLY A 1 93 ? 3.945 4.062 -3.934 1 97.75 93 GLY A CA 1
ATOM 692 C C . GLY A 1 93 ? 2.559 3.504 -3.678 1 97.75 93 GLY A C 1
ATOM 693 O O . GLY A 1 93 ? 1.806 3.244 -4.617 1 97.75 93 GLY A O 1
ATOM 694 N N . LEU A 1 94 ? 2.23 3.303 -2.477 1 97.62 94 LEU A N 1
ATOM 695 C CA . LEU A 1 94 ? 0.906 2.838 -2.076 1 97.62 94 LEU A CA 1
ATOM 696 C C . LEU A 1 94 ? -0.18 3.764 -2.613 1 97.62 94 LEU A C 1
ATOM 698 O O . LEU A 1 94 ? -1.183 3.301 -3.162 1 97.62 94 LEU A O 1
ATOM 702 N N . CYS A 1 95 ? -0.042 5.043 -2.424 1 98.19 95 CYS A N 1
ATOM 703 C CA . CYS A 1 95 ? -1.029 5.996 -2.918 1 98.19 95 CYS A CA 1
ATOM 704 C C . CYS A 1 95 ? -1.252 5.824 -4.414 1 98.19 95 CYS A C 1
ATOM 706 O O . CYS A 1 95 ? -2.391 5.852 -4.887 1 98.19 95 CYS A O 1
ATOM 708 N N . LYS A 1 96 ? -0.14 5.68 -5.141 1 97.88 96 LYS A N 1
ATOM 709 C CA . LYS A 1 96 ? -0.24 5.531 -6.59 1 97.88 96 LYS A CA 1
ATOM 710 C C . LYS A 1 96 ? -0.942 4.23 -6.961 1 97.88 96 LYS A C 1
ATOM 712 O O . LYS A 1 96 ? -1.833 4.223 -7.812 1 97.88 96 LYS A O 1
ATOM 717 N N . LEU A 1 97 ? -0.558 3.111 -6.312 1 96.81 97 LEU A N 1
ATOM 718 C CA . LEU A 1 97 ? -1.174 1.818 -6.59 1 96.81 97 LEU A CA 1
ATOM 719 C C . LEU A 1 97 ? -2.668 1.852 -6.285 1 96.81 97 LEU A C 1
ATOM 721 O O . LEU A 1 97 ? -3.475 1.321 -7.051 1 96.81 97 LEU A O 1
ATOM 725 N N . ALA A 1 98 ? -3.076 2.508 -5.195 1 96.12 98 ALA A N 1
ATOM 726 C CA . ALA A 1 98 ? -4.445 2.506 -4.691 1 96.12 98 ALA A CA 1
ATOM 727 C C . ALA A 1 98 ? -5.344 3.4 -5.539 1 96.12 98 ALA A C 1
ATOM 729 O O . ALA A 1 98 ? -6.57 3.369 -5.402 1 96.12 98 ALA A O 1
ATOM 730 N N . ASN A 1 99 ? -4.84 4.219 -6.398 1 96 99 ASN A N 1
ATOM 731 C CA . ASN A 1 99 ? -5.652 5.188 -7.121 1 96 99 ASN A CA 1
ATOM 732 C C . ASN A 1 99 ? -5.465 5.066 -8.633 1 96 99 ASN A C 1
ATOM 734 O O . ASN A 1 99 ? -5.922 5.926 -9.391 1 96 99 ASN A O 1
ATOM 738 N N . ASP A 1 100 ? -4.789 4.07 -9.062 1 90.75 100 ASP A N 1
ATOM 739 C CA . ASP A 1 100 ? -4.613 3.832 -10.492 1 90.75 100 ASP A CA 1
ATOM 740 C C . ASP A 1 100 ? -5.27 2.518 -10.914 1 90.75 100 ASP A C 1
ATOM 742 O O . ASP A 1 100 ? -6.422 2.252 -10.562 1 90.75 100 ASP A O 1
ATOM 746 N N . LYS A 1 101 ? -4.621 1.687 -11.789 1 90.94 101 LYS A N 1
ATOM 747 C CA . LYS A 1 101 ? -5.152 0.485 -12.422 1 90.94 101 LYS A CA 1
ATOM 748 C C . LYS A 1 101 ? -5.391 -0.621 -11.398 1 90.94 101 LYS A C 1
ATOM 750 O O . LYS A 1 101 ? -6.195 -1.526 -11.633 1 90.94 101 LYS A O 1
ATOM 755 N N . TYR A 1 102 ? -4.883 -0.427 -10.227 1 93.31 102 TYR A N 1
ATOM 756 C CA . TYR A 1 102 ? -4.945 -1.521 -9.266 1 93.31 102 TYR A CA 1
ATOM 757 C C . TYR A 1 102 ? -5.793 -1.14 -8.055 1 93.31 102 TYR A C 1
ATOM 759 O O . TYR A 1 102 ? -5.672 -1.744 -6.988 1 93.31 102 TYR A O 1
ATOM 767 N N . LYS A 1 103 ? -6.648 -0.146 -8.18 1 92.06 103 LYS A N 1
ATOM 768 C CA . LYS A 1 103 ? -7.457 0.374 -7.082 1 92.06 103 LYS A CA 1
ATOM 769 C C . LYS A 1 103 ? -8.367 -0.709 -6.512 1 92.06 103 LYS A C 1
ATOM 771 O O . LYS A 1 103 ? -8.695 -0.684 -5.324 1 92.06 103 LYS A O 1
ATOM 776 N N . TYR A 1 104 ? -8.719 -1.773 -7.301 1 90.38 104 TYR A N 1
ATOM 777 C CA . TYR A 1 104 ? -9.609 -2.846 -6.871 1 90.38 104 TYR A CA 1
ATOM 778 C C . TYR A 1 104 ? -8.984 -3.65 -5.738 1 90.38 104 TYR A C 1
ATOM 780 O O . TYR A 1 104 ? -9.688 -4.336 -4.992 1 90.38 104 TYR A O 1
ATOM 788 N N . MET A 1 105 ? -7.691 -3.646 -5.625 1 90.5 105 MET A N 1
ATOM 789 C CA . MET A 1 105 ? -6.984 -4.363 -4.57 1 90.5 105 MET A CA 1
ATOM 790 C C . MET A 1 105 ? -7.336 -3.797 -3.197 1 90.5 105 MET A C 1
ATOM 792 O O . MET A 1 105 ? -7.09 -4.438 -2.174 1 90.5 105 MET A O 1
ATOM 796 N N . PHE A 1 106 ? -7.848 -2.582 -3.199 1 86.5 106 PHE A N 1
ATOM 797 C CA . PHE A 1 106 ? -8.047 -1.881 -1.937 1 86.5 106 PHE A CA 1
ATOM 798 C C . PHE A 1 106 ? -9.539 -1.695 -1.654 1 86.5 106 PHE A C 1
ATOM 800 O O . PHE A 1 106 ? -9.914 -0.973 -0.728 1 86.5 106 PHE A O 1
ATOM 807 N N . LEU A 1 107 ? -10.406 -2.316 -2.557 1 72.69 107 LEU A N 1
ATOM 808 C CA . LEU A 1 107 ? -11.852 -2.182 -2.416 1 72.69 107 LEU A CA 1
ATOM 809 C C . LEU A 1 107 ? -12.445 -3.422 -1.761 1 72.69 107 LEU A C 1
ATOM 811 O O . LEU A 1 107 ? -11.898 -4.52 -1.884 1 72.69 107 LEU A O 1
ATOM 815 N N . MET B 1 1 ? -13.945 -20.391 7.281 1 36.03 1 MET B N 1
ATOM 816 C CA . MET B 1 1 ? -12.75 -19.562 7.129 1 36.03 1 MET B CA 1
ATOM 817 C C . MET B 1 1 ? -13.117 -18.078 7.016 1 36.03 1 MET B C 1
ATOM 819 O O . MET B 1 1 ? -14.016 -17.719 6.25 1 36.03 1 MET B O 1
ATOM 823 N N . ASP B 1 2 ? -13.07 -17.234 7.852 1 38.31 2 ASP B N 1
ATOM 824 C CA . ASP B 1 2 ? -13.602 -15.867 7.926 1 38.31 2 ASP B CA 1
ATOM 825 C C . ASP B 1 2 ? -13.164 -15.047 6.715 1 38.31 2 ASP B C 1
ATOM 827 O O . ASP B 1 2 ? -12.016 -14.609 6.637 1 38.31 2 ASP B O 1
ATOM 831 N N . THR B 1 3 ? -13.758 -15.336 5.465 1 49.75 3 THR B N 1
ATOM 832 C CA . THR B 1 3 ? -13.617 -14.812 4.113 1 49.75 3 THR B CA 1
ATOM 833 C C . THR B 1 3 ? -13.898 -13.312 4.078 1 49.75 3 THR B C 1
ATOM 835 O O . THR B 1 3 ? -13.859 -12.695 3.016 1 49.75 3 THR B O 1
ATOM 838 N N . SER B 1 4 ? -14.211 -12.703 5.18 1 55.28 4 SER B N 1
ATOM 839 C CA . SER B 1 4 ? -14.789 -11.367 5.141 1 55.28 4 SER B CA 1
ATOM 840 C C . SER B 1 4 ? -13.703 -10.297 5.238 1 55.28 4 SER B C 1
ATOM 842 O O . SER B 1 4 ? -13.867 -9.188 4.711 1 55.28 4 SER B O 1
ATOM 844 N N . ALA B 1 5 ? -12.555 -10.805 5.918 1 65.62 5 ALA B N 1
ATOM 845 C CA . ALA B 1 5 ? -11.562 -9.75 6.078 1 65.62 5 ALA B CA 1
ATOM 846 C C . ALA B 1 5 ? -10.609 -9.703 4.887 1 65.62 5 ALA B C 1
ATOM 848 O O . ALA B 1 5 ? -10.32 -10.734 4.273 1 65.62 5 ALA B O 1
ATOM 849 N N . PRO B 1 6 ? -10.359 -8.578 4.465 1 83.5 6 PRO B N 1
ATOM 850 C CA . PRO B 1 6 ? -9.422 -8.5 3.342 1 83.5 6 PRO B CA 1
ATOM 851 C C . PRO B 1 6 ? -8.148 -9.297 3.578 1 83.5 6 PRO B C 1
ATOM 853 O O . PRO B 1 6 ? -7.672 -9.398 4.715 1 83.5 6 PRO B O 1
ATOM 856 N N . SER B 1 7 ? -7.715 -10.078 2.643 1 94.19 7 SER B N 1
ATOM 857 C CA . SER B 1 7 ? -6.488 -10.867 2.732 1 94.19 7 SER B CA 1
ATOM 858 C C . SER B 1 7 ? -5.266 -9.969 2.885 1 94.19 7 SER B C 1
ATOM 860 O O . SER B 1 7 ? -5.094 -9.008 2.131 1 94.19 7 SER B O 1
ATOM 862 N N . PRO B 1 8 ? -4.379 -10.258 3.881 1 96.56 8 PRO B N 1
ATOM 863 C CA . PRO B 1 8 ? -3.18 -9.438 4.066 1 96.56 8 PRO B CA 1
ATOM 864 C C . PRO B 1 8 ? -2.285 -9.414 2.83 1 96.56 8 PRO B C 1
ATOM 866 O O . PRO B 1 8 ? -2.152 -10.422 2.139 1 96.56 8 PRO B O 1
ATOM 869 N N . PHE B 1 9 ? -1.766 -8.203 2.555 1 97.56 9 PHE B N 1
ATOM 870 C CA . PHE B 1 9 ? -0.729 -8.047 1.541 1 97.56 9 PHE B CA 1
ATOM 871 C C . PHE B 1 9 ? 0.595 -8.625 2.029 1 97.56 9 PHE B C 1
ATOM 873 O O . PHE B 1 9 ? 1.127 -8.195 3.053 1 97.56 9 PHE B O 1
ATOM 880 N N . VAL B 1 10 ? 1.186 -9.578 1.262 1 98.69 10 VAL B N 1
ATOM 881 C CA . VAL B 1 10 ? 2.441 -10.164 1.725 1 98.69 10 VAL B CA 1
ATOM 882 C C . VAL B 1 10 ? 3.436 -10.234 0.567 1 98.69 10 VAL B C 1
ATOM 884 O O . VAL B 1 10 ? 3.045 -10.438 -0.583 1 98.69 10 VAL B O 1
ATOM 887 N N . ASN B 1 11 ? 4.715 -9.938 0.833 1 98.75 11 ASN B N 1
ATOM 888 C CA . ASN B 1 11 ? 5.805 -10.336 -0.052 1 98.75 11 ASN B CA 1
ATOM 889 C C . ASN B 1 11 ? 6.391 -11.688 0.345 1 98.75 11 ASN B C 1
ATOM 891 O O . ASN B 1 11 ? 5.824 -12.391 1.187 1 98.75 11 ASN B O 1
ATOM 895 N N . GLY B 1 12 ? 7.441 -12.125 -0.29 1 98.81 12 GLY B N 1
ATOM 896 C CA . GLY B 1 12 ? 8.016 -13.43 -0.007 1 98.81 12 GLY B CA 1
ATOM 897 C C . GLY B 1 12 ? 8.445 -13.594 1.439 1 98.81 12 GLY B C 1
ATOM 898 O O . GLY B 1 12 ? 8.172 -14.625 2.061 1 98.81 12 GLY B O 1
ATOM 899 N N . GLU B 1 13 ? 9.148 -12.633 1.979 1 98.75 13 GLU B N 1
ATOM 900 C CA . GLU B 1 13 ? 9.672 -12.68 3.344 1 98.75 13 GLU B CA 1
ATOM 901 C C . GLU B 1 13 ? 8.531 -12.758 4.359 1 98.75 13 GLU B C 1
ATOM 903 O O . GLU B 1 13 ? 8.656 -13.438 5.383 1 98.75 13 GLU B O 1
ATOM 908 N N . ILE B 1 14 ? 7.43 -12.125 4.133 1 98.62 14 ILE B N 1
ATOM 909 C CA . ILE B 1 14 ? 6.336 -11.977 5.082 1 98.62 14 ILE B CA 1
ATOM 910 C C . ILE B 1 14 ? 5.402 -13.188 4.988 1 98.62 14 ILE B C 1
ATOM 912 O O . ILE B 1 14 ? 4.707 -13.516 5.949 1 98.62 14 ILE B O 1
ATOM 916 N N . LEU B 1 15 ? 5.406 -13.922 3.898 1 98.81 15 LEU B N 1
ATOM 917 C CA . LEU B 1 15 ? 4.512 -15.047 3.629 1 98.81 15 LEU B CA 1
ATOM 918 C C . LEU B 1 15 ? 4.562 -16.062 4.762 1 98.81 15 LEU B C 1
ATOM 920 O O . LEU B 1 15 ? 3.523 -16.578 5.188 1 98.81 15 LEU B O 1
ATOM 924 N N . LYS B 1 16 ? 5.715 -16.328 5.277 1 98.56 16 LYS B N 1
ATOM 925 C CA . LYS B 1 16 ? 5.918 -17.375 6.277 1 98.56 16 LYS B CA 1
ATOM 926 C C . LYS B 1 16 ? 5.176 -17.047 7.57 1 98.56 16 LYS B C 1
ATOM 928 O O . LYS B 1 16 ? 4.945 -17.922 8.398 1 98.56 16 LYS B O 1
ATOM 933 N N . MET B 1 17 ? 4.832 -15.82 7.793 1 98.12 17 MET B N 1
ATOM 934 C CA . MET B 1 17 ? 4.113 -15.398 8.992 1 98.12 17 MET B CA 1
ATOM 935 C C . MET B 1 17 ? 2.629 -15.719 8.883 1 98.12 17 MET B C 1
ATOM 937 O O . MET B 1 17 ? 1.879 -15.555 9.844 1 98.12 17 MET B O 1
ATOM 941 N N . PHE B 1 18 ? 2.168 -16.234 7.742 1 98.19 18 PHE B N 1
ATOM 942 C CA . PHE B 1 18 ? 0.741 -16.406 7.508 1 98.19 18 PHE B CA 1
ATOM 943 C C . PHE B 1 18 ? 0.442 -17.844 7.059 1 98.19 18 PHE B C 1
ATOM 945 O O . PHE B 1 18 ? -0.465 -18.062 6.254 1 98.19 18 PHE B O 1
ATOM 952 N N . LEU B 1 19 ? 1.299 -18.766 7.449 1 98.44 19 LEU B N 1
ATOM 953 C CA . LEU B 1 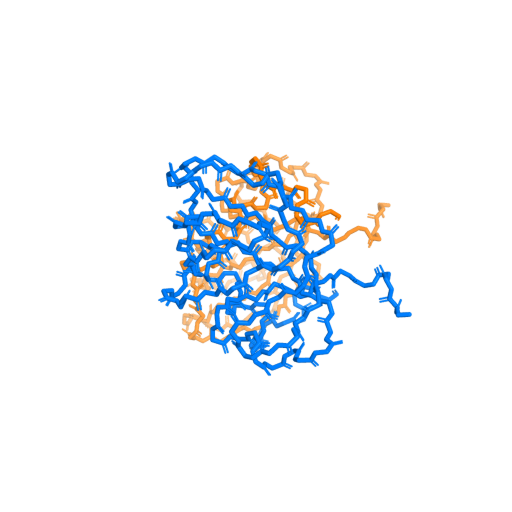19 ? 1.075 -20.156 7.078 1 98.44 19 LEU B CA 1
ATOM 954 C C . LEU B 1 19 ? -0.329 -20.609 7.465 1 98.44 19 LEU B C 1
ATOM 956 O O . LEU B 1 19 ? -0.775 -20.359 8.586 1 98.44 19 LEU B O 1
ATOM 960 N N . GLY B 1 20 ? -1.038 -21.188 6.5 1 98.25 20 GLY B N 1
ATOM 961 C CA . GLY B 1 20 ? -2.377 -21.703 6.715 1 98.25 20 GLY B CA 1
ATOM 962 C C . GLY B 1 20 ? -3.461 -20.656 6.562 1 98.25 20 GLY B C 1
ATOM 963 O O . GLY B 1 20 ? -4.648 -20.969 6.672 1 98.25 20 GLY B O 1
ATOM 964 N N . ARG B 1 21 ? -3.125 -19.438 6.281 1 97.88 21 ARG B N 1
ATOM 965 C CA . ARG B 1 21 ? -4.078 -18.344 6.156 1 97.88 21 ARG B CA 1
ATOM 966 C C . ARG B 1 21 ? -4.152 -17.844 4.719 1 97.88 21 ARG B C 1
ATOM 968 O O . ARG B 1 21 ? -3.227 -18.062 3.934 1 97.88 21 ARG B O 1
ATOM 975 N N . ARG B 1 22 ? -5.258 -17.156 4.422 1 97.88 22 ARG B N 1
ATOM 976 C CA . ARG B 1 22 ? -5.422 -16.516 3.115 1 97.88 22 ARG B CA 1
ATOM 977 C C . ARG B 1 22 ? -4.594 -15.242 3.016 1 97.88 22 ARG B C 1
ATOM 979 O O . ARG B 1 22 ? -4.602 -14.414 3.93 1 97.88 22 ARG B O 1
ATOM 986 N N . VAL B 1 23 ? -3.846 -15.086 1.958 1 98.25 23 VAL B N 1
ATOM 987 C CA . VAL B 1 23 ? -2.996 -13.93 1.724 1 98.25 23 VAL B CA 1
ATOM 988 C C . VAL B 1 23 ? -3.211 -13.406 0.303 1 98.25 23 VAL B C 1
ATOM 990 O O . VAL B 1 23 ? -3.842 -14.078 -0.519 1 98.25 23 VAL B O 1
ATOM 993 N N . ARG B 1 24 ? -2.781 -12.266 0.064 1 97.62 24 ARG B N 1
ATOM 994 C CA . ARG B 1 24 ? -2.717 -11.656 -1.258 1 97.62 24 ARG B CA 1
ATOM 995 C C . ARG B 1 24 ? -1.298 -11.203 -1.584 1 97.62 24 ARG B C 1
ATOM 997 O O . ARG B 1 24 ? -0.652 -10.531 -0.776 1 97.62 24 ARG B O 1
ATOM 1004 N N . THR B 1 25 ? -0.752 -11.594 -2.738 1 98.56 25 THR B N 1
ATOM 1005 C CA . THR B 1 25 ? 0.589 -11.203 -3.154 1 98.56 25 THR B CA 1
ATOM 1006 C C . THR B 1 25 ? 0.637 -10.945 -4.656 1 98.56 25 THR B C 1
ATOM 1008 O O . THR B 1 25 ? -0.353 -11.156 -5.359 1 98.56 25 THR B O 1
ATOM 1011 N N . VAL B 1 26 ? 1.717 -10.344 -5.141 1 98.56 26 VAL B N 1
ATOM 1012 C CA . VAL B 1 26 ? 2.004 -10.203 -6.562 1 98.56 26 VAL B CA 1
ATOM 1013 C C . VAL B 1 26 ? 3.361 -10.82 -6.883 1 98.56 26 VAL B C 1
ATOM 1015 O O . VAL B 1 26 ? 4.344 -10.57 -6.184 1 98.56 26 VAL B O 1
ATOM 1018 N N . VAL B 1 27 ? 3.4 -11.648 -7.871 1 98.62 27 VAL B N 1
ATOM 1019 C CA . VAL B 1 27 ? 4.652 -12.258 -8.312 1 98.62 27 VAL B CA 1
ATOM 1020 C C . VAL B 1 27 ? 4.852 -12 -9.805 1 98.62 27 VAL B C 1
ATOM 1022 O O . VAL B 1 27 ? 3.889 -11.773 -10.539 1 98.62 27 VAL B O 1
ATOM 1025 N N . GLN B 1 28 ? 6.07 -11.938 -10.242 1 98.38 28 GLN B N 1
ATOM 1026 C CA . GLN B 1 28 ? 6.402 -12.016 -11.656 1 98.38 28 GLN B CA 1
ATOM 1027 C C . GLN B 1 28 ? 6.543 -13.461 -12.117 1 98.38 28 GLN B C 1
ATOM 1029 O O . GLN B 1 28 ? 7.32 -14.227 -11.539 1 98.38 28 GLN B O 1
ATOM 1034 N N . VAL B 1 29 ? 5.82 -13.781 -13.141 1 97.75 29 VAL B N 1
ATOM 1035 C CA . VAL B 1 29 ? 5.82 -15.156 -13.641 1 97.75 29 VAL B CA 1
ATOM 1036 C C . VAL B 1 29 ? 7.195 -15.492 -14.219 1 97.75 29 VAL B C 1
ATOM 1038 O O . VAL B 1 29 ? 7.742 -14.719 -15.016 1 97.75 29 VAL B O 1
ATOM 1041 N N . GLN B 1 30 ? 7.719 -16.594 -13.75 1 97 30 GLN B N 1
ATOM 1042 C CA . GLN B 1 30 ? 9 -17.062 -14.273 1 97 30 GLN B CA 1
ATOM 1043 C C . GLN B 1 30 ? 8.812 -18.281 -15.172 1 97 30 GLN B C 1
ATOM 1045 O O . GLN B 1 30 ? 9.453 -18.391 -16.219 1 97 30 GLN B O 1
ATOM 1050 N N . HIS B 1 31 ? 8.031 -19.219 -14.711 1 92.62 31 HIS B N 1
ATOM 1051 C CA . HIS B 1 31 ? 7.785 -20.469 -15.414 1 92.62 31 HIS B CA 1
ATOM 1052 C C . HIS B 1 31 ? 6.438 -21.062 -15.023 1 92.62 31 HIS B C 1
ATOM 1054 O O . HIS B 1 31 ? 5.992 -20.906 -13.883 1 92.62 31 HIS B O 1
ATOM 1060 N N . ASN B 1 32 ? 5.754 -21.516 -16.047 1 85.5 32 ASN B N 1
ATOM 1061 C CA . ASN B 1 32 ? 4.5 -22.219 -15.797 1 85.5 32 ASN B CA 1
ATOM 1062 C C . ASN B 1 32 ? 4.523 -23.625 -16.391 1 85.5 32 ASN B C 1
ATOM 1064 O O . ASN B 1 32 ? 4.734 -23.797 -17.594 1 85.5 32 ASN B O 1
ATOM 1068 N N . GLU B 1 33 ? 4.461 -24.672 -15.57 1 78.19 33 GLU B N 1
ATOM 1069 C CA . GLU B 1 33 ? 4.414 -26.047 -16.062 1 78.19 33 GLU B CA 1
ATOM 1070 C C . GLU B 1 33 ? 3.441 -26.891 -15.242 1 78.19 33 GLU B C 1
ATOM 1072 O O . GLU B 1 33 ? 3.576 -27 -14.023 1 78.19 33 GLU B O 1
ATOM 1077 N N . GLY B 1 34 ? 2.547 -27.5 -15.945 1 76.31 34 GLY B N 1
ATOM 1078 C CA . GLY B 1 34 ? 1.709 -28.531 -15.344 1 76.31 34 GLY B CA 1
ATOM 1079 C C . GLY B 1 34 ? 0.83 -28 -14.227 1 76.31 34 GLY B C 1
ATOM 1080 O O . GLY B 1 34 ? 0.62 -28.688 -13.227 1 76.31 34 GLY B O 1
ATOM 1081 N N . GLY B 1 35 ? 0.463 -26.781 -14.203 1 78.69 35 GLY B N 1
ATOM 1082 C CA . GLY B 1 35 ? -0.421 -26.281 -13.156 1 78.69 35 GLY B CA 1
ATOM 1083 C C . GLY B 1 35 ? 0.32 -25.609 -12.016 1 78.69 35 GLY B C 1
ATOM 1084 O O . GLY B 1 35 ? -0.302 -25.062 -11.102 1 78.69 35 GLY B O 1
ATOM 1085 N N . VAL B 1 36 ? 1.618 -25.781 -12.078 1 89.38 36 VAL B N 1
ATOM 1086 C CA . VAL B 1 36 ? 2.432 -25.156 -11.047 1 89.38 36 VAL B CA 1
ATOM 1087 C C . VAL B 1 36 ? 3.172 -23.953 -11.641 1 89.38 36 VAL B C 1
ATOM 1089 O O . VAL B 1 36 ? 3.855 -24.078 -12.656 1 89.38 36 VAL B O 1
ATOM 1092 N N . LEU B 1 37 ? 2.973 -22.844 -11.062 1 95.69 37 LEU B N 1
ATOM 1093 C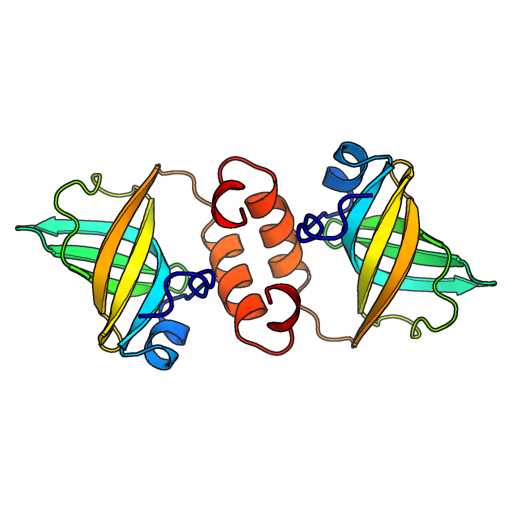 CA . LEU B 1 37 ? 3.613 -21.625 -11.516 1 95.69 37 LEU B CA 1
ATOM 1094 C C . LEU B 1 37 ? 4.738 -21.219 -10.57 1 95.69 37 LEU B C 1
ATOM 1096 O O . LEU B 1 37 ? 4.547 -21.188 -9.352 1 95.69 37 LEU B O 1
ATOM 1100 N N . LEU B 1 38 ? 5.91 -21.047 -11.102 1 97.25 38 LEU B N 1
ATOM 1101 C CA . LEU B 1 38 ? 7.012 -20.438 -10.367 1 97.25 38 LEU B CA 1
ATOM 1102 C C . LEU B 1 38 ? 7.039 -18.922 -10.602 1 97.25 38 LEU B C 1
ATOM 1104 O O . LEU B 1 38 ? 7.039 -18.469 -11.75 1 97.25 38 LEU B O 1
ATOM 1108 N N . GLY B 1 39 ? 7.023 -18.234 -9.562 1 97.81 39 GLY B N 1
ATOM 1109 C CA . GLY B 1 39 ? 7.051 -16.781 -9.648 1 97.81 39 GLY B CA 1
ATOM 1110 C C . GLY B 1 39 ? 8.062 -16.141 -8.711 1 97.81 39 GLY B C 1
ATOM 1111 O O . GLY B 1 39 ? 8.406 -16.719 -7.676 1 97.81 39 GLY B O 1
ATOM 1112 N N . LEU B 1 40 ? 8.516 -14.984 -9.055 1 98.62 40 LEU B N 1
ATOM 1113 C CA . LEU B 1 40 ? 9.367 -14.188 -8.172 1 98.62 40 LEU B CA 1
ATOM 1114 C C . LEU B 1 40 ? 8.547 -13.141 -7.426 1 98.62 40 LEU B C 1
ATOM 1116 O O . LEU B 1 40 ? 7.852 -12.328 -8.047 1 98.62 40 LEU B O 1
ATOM 1120 N N . SER B 1 41 ? 8.609 -13.18 -6.082 1 98.81 41 SER B N 1
ATOM 1121 C CA . SER B 1 41 ? 7.973 -12.141 -5.285 1 98.81 41 SER B CA 1
ATOM 1122 C C . SER B 1 41 ? 8.648 -10.789 -5.484 1 98.81 41 SER B C 1
ATOM 1124 O O . SER B 1 41 ? 9.734 -10.711 -6.062 1 98.81 41 SER B O 1
ATOM 1126 N N . THR B 1 42 ? 8 -9.766 -5.039 1 98.75 42 THR B N 1
ATOM 1127 C CA . THR B 1 42 ? 8.492 -8.414 -5.297 1 98.75 42 THR B CA 1
ATOM 1128 C C . THR B 1 42 ? 9.758 -8.133 -4.488 1 98.75 42 THR B C 1
ATOM 1130 O O . THR B 1 42 ? 10.477 -7.168 -4.762 1 98.75 42 THR B O 1
ATOM 1133 N N . ASP B 1 43 ? 10.086 -8.953 -3.521 1 98.75 43 ASP B N 1
ATOM 1134 C CA . ASP B 1 43 ? 11.344 -8.844 -2.783 1 98.75 43 ASP B CA 1
ATOM 1135 C C . ASP B 1 43 ? 12.32 -9.945 -3.182 1 98.75 43 ASP B C 1
ATOM 1137 O O . ASP B 1 43 ? 13.297 -10.203 -2.471 1 98.75 43 ASP B O 1
ATOM 1141 N N . GLY B 1 44 ? 12.031 -10.656 -4.234 1 98.5 44 GLY B N 1
ATOM 1142 C CA . GLY B 1 44 ? 13.031 -11.461 -4.91 1 98.5 44 GLY B CA 1
ATOM 1143 C C . GLY B 1 44 ? 13.023 -12.914 -4.48 1 98.5 44 GLY B C 1
ATOM 1144 O O . GLY B 1 44 ? 13.945 -13.672 -4.789 1 98.5 44 GLY B O 1
ATOM 1145 N N . HIS B 1 45 ? 12.031 -13.406 -3.809 1 98.69 45 HIS B N 1
ATOM 1146 C CA . HIS B 1 45 ? 11.914 -14.812 -3.443 1 98.69 45 HIS B CA 1
ATOM 1147 C C . HIS B 1 45 ? 11.195 -15.602 -4.523 1 98.69 45 HIS B C 1
ATOM 1149 O O . HIS B 1 45 ? 10.203 -15.133 -5.086 1 98.69 45 HIS B O 1
ATOM 1155 N N . GLN B 1 46 ? 11.703 -16.75 -4.812 1 98.44 46 GLN B N 1
ATOM 1156 C CA . GLN B 1 46 ? 10.961 -17.641 -5.699 1 98.44 46 GLN B CA 1
ATOM 1157 C C . GLN B 1 46 ? 9.844 -18.359 -4.949 1 98.44 46 GLN B C 1
ATOM 1159 O O . GLN B 1 46 ? 10.086 -19.016 -3.938 1 98.44 46 GLN B O 1
ATOM 1164 N N . LEU B 1 47 ? 8.648 -18.188 -5.418 1 98.44 47 LEU B N 1
ATOM 1165 C CA . LEU B 1 47 ? 7.477 -18.828 -4.832 1 98.44 47 LEU B CA 1
ATOM 1166 C C . LEU B 1 47 ? 6.867 -19.844 -5.805 1 98.44 47 LEU B C 1
ATOM 1168 O O . LEU B 1 47 ? 6.875 -19.625 -7.016 1 98.44 47 LEU B O 1
ATOM 1172 N N . THR B 1 48 ? 6.371 -20.844 -5.238 1 98.06 48 THR B N 1
ATOM 1173 C CA . THR B 1 48 ? 5.562 -21.812 -5.98 1 98.06 48 THR B CA 1
ATOM 1174 C C . THR B 1 48 ? 4.074 -21.516 -5.797 1 98.06 48 THR B C 1
ATOM 1176 O O . THR B 1 48 ? 3.58 -21.484 -4.668 1 98.06 48 THR B O 1
ATOM 1179 N N . ILE B 1 49 ? 3.406 -21.297 -6.836 1 98 49 ILE B N 1
ATOM 1180 C CA . ILE B 1 49 ? 1.962 -21.078 -6.82 1 98 49 ILE B CA 1
ATOM 1181 C C . ILE B 1 49 ? 1.256 -22.297 -7.422 1 98 49 ILE B C 1
ATOM 1183 O O . ILE B 1 49 ? 1.486 -22.641 -8.586 1 98 49 ILE B O 1
ATOM 1187 N N . ARG B 1 50 ? 0.445 -22.875 -6.645 1 95.88 50 ARG B N 1
ATOM 1188 C CA . ARG B 1 50 ? -0.327 -24.031 -7.109 1 95.88 50 ARG B CA 1
ATOM 1189 C C . ARG B 1 50 ? -1.765 -23.625 -7.426 1 95.88 50 ARG B C 1
ATOM 1191 O O . ARG B 1 50 ? -2.334 -22.766 -6.766 1 95.88 50 ARG B O 1
ATOM 1198 N N . GLY B 1 51 ? -2.363 -24.25 -8.391 1 90.56 51 GLY B N 1
ATOM 1199 C CA . GLY B 1 51 ? -3.746 -23.969 -8.734 1 90.56 51 GLY B CA 1
ATOM 1200 C C . GLY B 1 51 ? -3.904 -22.703 -9.562 1 90.56 51 GLY B C 1
ATOM 1201 O O . GLY B 1 51 ? -4.852 -21.938 -9.367 1 90.56 51 GLY B O 1
ATOM 1202 N N . ALA B 1 52 ? -2.971 -22.422 -10.492 1 84.88 52 ALA B N 1
ATOM 1203 C CA . ALA B 1 52 ? -3.027 -21.266 -11.375 1 84.88 52 ALA B CA 1
ATOM 1204 C C . ALA B 1 52 ? -2.971 -21.688 -12.844 1 84.88 52 ALA B C 1
ATOM 1206 O O . ALA B 1 52 ? -2.084 -21.266 -13.586 1 84.88 52 ALA B O 1
ATOM 1207 N N . PRO B 1 53 ? -3.787 -22.516 -13.359 1 79.56 53 PRO B N 1
ATOM 1208 C CA . PRO B 1 53 ? -3.678 -23.062 -14.719 1 79.56 53 PRO B CA 1
ATOM 1209 C C . PRO B 1 53 ? -3.791 -21.984 -15.797 1 79.56 53 PRO B C 1
ATOM 1211 O O . PRO B 1 53 ? -3.273 -22.172 -16.906 1 79.56 53 PRO B O 1
ATOM 1214 N N . GLY B 1 54 ? -4.254 -20.844 -15.578 1 83 54 GLY B N 1
ATOM 1215 C CA . GLY B 1 54 ? -4.449 -19.797 -16.562 1 83 54 GLY B CA 1
ATOM 1216 C C . GLY B 1 54 ? -3.525 -18.609 -16.375 1 83 54 GLY B C 1
ATOM 1217 O O . GLY B 1 54 ? -3.787 -17.516 -16.875 1 83 54 GLY B O 1
ATOM 1218 N N . ALA B 1 55 ? -2.439 -18.969 -15.805 1 87.62 55 ALA B N 1
ATOM 1219 C CA . ALA B 1 55 ? -1.513 -17.859 -15.586 1 87.62 55 ALA B CA 1
ATOM 1220 C C . ALA B 1 55 ? -0.857 -17.422 -16.891 1 87.62 55 ALA B C 1
ATOM 1222 O O . ALA B 1 55 ? -0.577 -18.25 -17.766 1 87.62 55 ALA B O 1
ATOM 1223 N N . PRO B 1 56 ? -0.661 -16.172 -17.016 1 93.12 56 PRO B N 1
ATOM 1224 C CA . PRO B 1 56 ? -0.013 -15.656 -18.234 1 93.12 56 PRO B CA 1
ATOM 1225 C C . PRO B 1 56 ? 1.454 -16.062 -18.328 1 93.12 56 PRO B C 1
ATOM 1227 O O . PRO B 1 56 ? 2.018 -16.609 -17.375 1 93.12 56 PRO B O 1
ATOM 1230 N N . GLU B 1 57 ? 2.031 -15.82 -19.531 1 91.81 57 GLU B N 1
ATOM 1231 C CA . GLU B 1 57 ? 3.434 -16.156 -19.766 1 91.81 57 GLU B CA 1
ATOM 1232 C C . GLU B 1 57 ? 4.359 -15.086 -19.172 1 91.81 57 GLU B C 1
ATOM 1234 O O . GLU B 1 57 ? 3.963 -13.93 -19.031 1 91.81 57 GLU B O 1
ATOM 1239 N N . PRO B 1 58 ? 5.574 -15.508 -18.875 1 93.75 58 PRO B N 1
ATOM 1240 C CA . PRO B 1 58 ? 6.574 -14.516 -18.484 1 93.75 58 PRO B CA 1
ATOM 1241 C C . PRO B 1 58 ? 6.738 -13.398 -19.516 1 93.75 58 PRO B C 1
ATOM 1243 O O . PRO B 1 58 ? 6.555 -13.625 -20.703 1 93.75 58 PRO B O 1
ATOM 1246 N N . PRO B 1 59 ? 7.137 -12.141 -19.047 1 96.75 59 PRO B N 1
ATOM 1247 C CA . PRO B 1 59 ? 7.41 -11.742 -17.656 1 96.75 59 PRO B CA 1
ATOM 1248 C C . PRO B 1 59 ? 6.238 -11.016 -17.016 1 96.75 59 PRO B C 1
ATOM 1250 O O . PRO B 1 59 ? 6.434 -10.008 -16.328 1 96.75 59 PRO B O 1
ATOM 1253 N N . HIS B 1 60 ? 4.938 -11.5 -17.25 1 97.62 60 HIS B N 1
ATOM 1254 C CA . HIS B 1 60 ? 3.773 -10.844 -16.672 1 97.62 60 HIS B CA 1
ATOM 1255 C C . HIS B 1 60 ? 3.82 -10.898 -15.148 1 97.62 60 HIS B C 1
ATOM 1257 O O . HIS B 1 60 ? 4.324 -11.867 -14.57 1 97.62 60 HIS B O 1
ATOM 1263 N N . TYR B 1 61 ? 3.34 -9.906 -14.516 1 98.19 61 TYR B N 1
ATOM 1264 C CA . TYR B 1 61 ? 2.994 -9.93 -13.094 1 98.19 61 TYR B CA 1
ATOM 1265 C C . TYR B 1 61 ? 1.567 -10.43 -12.891 1 98.19 61 TYR B C 1
ATOM 1267 O O . TYR B 1 61 ? 0.68 -10.133 -13.695 1 98.19 61 TYR B O 1
ATOM 1275 N N . ILE B 1 62 ? 1.348 -11.172 -11.789 1 97.69 62 ILE B N 1
ATOM 1276 C CA . ILE B 1 62 ? -0.004 -11.578 -11.422 1 97.69 62 ILE B CA 1
ATOM 1277 C C . ILE B 1 62 ? -0.234 -11.336 -9.938 1 97.69 62 ILE B C 1
ATOM 1279 O O . ILE B 1 62 ? 0.674 -11.523 -9.117 1 97.69 62 ILE B O 1
ATOM 1283 N N . GLU B 1 63 ? -1.389 -10.859 -9.602 1 97.69 63 GLU B N 1
ATOM 1284 C CA . GLU B 1 63 ? -1.881 -10.945 -8.227 1 97.69 63 GLU B CA 1
ATOM 1285 C C . GLU B 1 63 ? -2.338 -12.359 -7.895 1 97.69 63 GLU B C 1
ATOM 1287 O O . GLU B 1 63 ? -3.002 -13.016 -8.703 1 97.69 63 GLU B O 1
ATOM 1292 N N . VAL B 1 64 ? -2.027 -12.859 -6.805 1 97.69 64 VAL B N 1
ATOM 1293 C CA . VAL B 1 64 ? -2.428 -14.18 -6.32 1 97.69 64 VAL B CA 1
ATOM 1294 C C . VAL B 1 64 ? -3.127 -14.039 -4.969 1 97.69 64 VAL B C 1
ATOM 1296 O O . VAL B 1 64 ? -2.576 -13.453 -4.035 1 97.69 64 VAL B O 1
ATOM 1299 N N . ILE B 1 65 ? -4.316 -14.516 -4.863 1 97.62 65 ILE B N 1
ATOM 1300 C CA . ILE B 1 65 ? -5.02 -14.672 -3.596 1 97.62 65 ILE B CA 1
ATOM 1301 C C . ILE B 1 65 ? -5.211 -16.156 -3.289 1 97.62 65 ILE B C 1
ATOM 1303 O O . ILE B 1 65 ? -5.688 -16.922 -4.137 1 97.62 65 ILE B O 1
ATOM 1307 N N . GLY B 1 66 ? -4.812 -16.562 -2.137 1 98.06 66 GLY B N 1
ATOM 1308 C CA . GLY B 1 66 ? -4.918 -17.969 -1.779 1 98.06 66 GLY B CA 1
ATOM 1309 C C . GLY B 1 66 ? -4.348 -18.281 -0.408 1 98.06 66 GLY B C 1
ATOM 1310 O O . GLY B 1 66 ? -4.055 -17.359 0.369 1 98.06 66 GLY B O 1
ATOM 1311 N N . ILE B 1 67 ? -4.148 -19.562 -0.073 1 98.69 67 ILE B N 1
ATOM 1312 C CA . ILE B 1 67 ? -3.699 -20.031 1.232 1 98.69 67 ILE B CA 1
ATOM 1313 C C . ILE B 1 67 ? -2.188 -20.25 1.209 1 98.69 67 ILE B C 1
ATOM 1315 O O . ILE B 1 67 ? -1.669 -20.953 0.333 1 98.69 67 ILE B O 1
ATOM 1319 N N . ALA B 1 68 ? -1.557 -19.641 2.172 1 98.69 68 ALA B N 1
ATOM 1320 C CA . ALA B 1 68 ? -0.139 -19.938 2.346 1 98.69 68 ALA B CA 1
ATOM 1321 C C . ALA B 1 68 ? 0.059 -21.375 2.84 1 98.69 68 ALA B C 1
ATOM 1323 O O . ALA B 1 68 ? -0.173 -21.656 4.012 1 98.69 68 ALA B O 1
ATOM 1324 N N . ASP B 1 69 ? 0.571 -22.188 1.948 1 97.44 69 ASP B N 1
ATOM 1325 C CA . ASP B 1 69 ? 0.616 -23.594 2.367 1 97.44 69 ASP B CA 1
ATOM 1326 C C . ASP B 1 69 ? 2.027 -23.984 2.789 1 97.44 69 ASP B C 1
ATOM 1328 O O . ASP B 1 69 ? 2.232 -25.078 3.328 1 97.44 69 ASP B O 1
ATOM 1332 N N . SER B 1 70 ? 3.1 -23.25 2.541 1 98.06 70 SER B N 1
ATOM 1333 C CA . SER B 1 70 ? 4.453 -23.297 3.086 1 98.06 70 SER B CA 1
ATOM 1334 C C . SER B 1 70 ? 5.105 -21.906 3.064 1 98.06 70 SER B C 1
ATOM 1336 O O . SER B 1 70 ? 4.473 -20.922 2.682 1 98.06 70 SER B O 1
ATOM 1338 N N . SER B 1 71 ? 6.383 -21.797 3.461 1 98.25 71 SER B N 1
ATOM 1339 C CA . SER B 1 71 ? 7.082 -20.516 3.471 1 98.25 71 SER B CA 1
ATOM 1340 C C . SER B 1 71 ? 7.422 -20.062 2.057 1 98.25 71 SER B C 1
ATOM 1342 O O . SER B 1 71 ? 7.789 -18.906 1.843 1 98.25 71 SER B O 1
ATOM 1344 N N . LEU B 1 72 ? 7.203 -20.891 1.088 1 98.25 72 LEU B N 1
ATOM 1345 C CA . LEU B 1 72 ? 7.574 -20.547 -0.28 1 98.25 72 LEU B CA 1
ATOM 1346 C C . LEU B 1 72 ? 6.492 -20.984 -1.263 1 98.25 72 LEU B C 1
ATOM 1348 O O . LEU B 1 72 ? 6.754 -21.125 -2.459 1 98.25 72 LEU B O 1
ATOM 1352 N N . SER B 1 73 ? 5.273 -21.219 -0.715 1 98.56 73 SER B N 1
ATOM 1353 C CA . SER B 1 73 ? 4.246 -21.703 -1.628 1 98.56 73 SER B CA 1
ATOM 1354 C C . SER B 1 73 ? 2.865 -21.188 -1.237 1 98.56 73 SER B C 1
ATOM 1356 O O . SER B 1 73 ? 2.564 -21.031 -0.051 1 98.56 73 SER B O 1
ATOM 1358 N N . ILE B 1 74 ? 2.041 -20.984 -2.195 1 98.44 74 ILE B N 1
ATOM 1359 C CA . ILE B 1 74 ? 0.646 -20.578 -2.039 1 98.44 74 ILE B CA 1
ATOM 1360 C C . ILE B 1 74 ? -0.248 -21.484 -2.885 1 98.44 74 ILE B C 1
ATOM 1362 O O . ILE B 1 74 ? 0.057 -21.75 -4.051 1 98.44 74 ILE B O 1
ATOM 1366 N N . ARG B 1 75 ? -1.271 -21.984 -2.309 1 98.12 75 ARG B N 1
ATOM 1367 C CA . ARG B 1 75 ? -2.361 -22.578 -3.07 1 98.12 75 ARG B CA 1
ATOM 1368 C C . ARG B 1 75 ? -3.385 -21.531 -3.484 1 98.12 75 ARG B C 1
ATOM 1370 O O . ARG B 1 75 ? -4.176 -21.078 -2.66 1 98.12 75 ARG B O 1
ATOM 1377 N N . ALA B 1 76 ? -3.436 -21.281 -4.73 1 97 76 ALA B N 1
ATOM 1378 C CA . ALA B 1 76 ? -4.188 -20.141 -5.242 1 97 76 ALA B CA 1
ATOM 1379 C C . ALA B 1 76 ? -5.688 -20.438 -5.258 1 97 76 ALA B C 1
ATOM 1381 O O . ALA B 1 76 ? -6.105 -21.547 -5.574 1 97 76 ALA B O 1
ATOM 1382 N N . GLU B 1 77 ? -6.391 -19.406 -4.902 1 96.19 77 GLU B N 1
ATOM 1383 C CA . GLU B 1 77 ? -7.84 -19.391 -5.082 1 96.19 77 GLU B CA 1
ATOM 1384 C C . GLU B 1 77 ? -8.242 -18.516 -6.266 1 96.19 77 GLU B C 1
ATOM 1386 O O . GLU B 1 77 ? -9.258 -18.781 -6.918 1 96.19 77 GLU B O 1
ATOM 1391 N N . SER B 1 78 ? -7.531 -17.531 -6.508 1 95.06 78 SER B N 1
ATOM 1392 C CA . SER B 1 78 ? -7.742 -16.656 -7.648 1 95.06 78 SER B CA 1
ATOM 1393 C C . SER B 1 78 ? -6.438 -16 -8.094 1 95.06 78 SER B C 1
ATOM 1395 O O . SER B 1 78 ? -5.523 -15.82 -7.285 1 95.06 78 SER B O 1
ATOM 1397 N N . CYS B 1 79 ? -6.352 -15.664 -9.328 1 95.38 79 CYS B N 1
ATOM 1398 C CA . CYS B 1 79 ? -5.23 -14.93 -9.906 1 95.38 79 CYS B CA 1
ATOM 1399 C C . CYS B 1 79 ? -5.727 -13.844 -10.852 1 95.38 79 CYS B C 1
ATOM 1401 O O . CYS B 1 79 ? -6.711 -14.031 -11.57 1 95.38 79 CYS B O 1
ATOM 1403 N N . THR B 1 80 ? -5.066 -12.781 -10.883 1 96 80 THR B N 1
ATOM 1404 C CA . THR B 1 80 ? -5.375 -11.672 -11.781 1 96 80 THR B CA 1
ATOM 1405 C C . THR B 1 80 ? -4.133 -11.242 -12.547 1 96 80 THR B C 1
ATOM 1407 O O . THR B 1 80 ? -3.066 -11.055 -11.961 1 96 80 THR B O 1
ATOM 1410 N N . ASP B 1 81 ? -4.27 -11.078 -13.836 1 96.88 81 ASP B N 1
ATOM 1411 C CA . ASP B 1 81 ? -3.156 -10.68 -14.688 1 96.88 81 ASP B CA 1
ATOM 1412 C C . ASP B 1 81 ? -2.93 -9.172 -14.625 1 96.88 81 ASP B C 1
ATOM 1414 O O . ASP B 1 81 ? -3.836 -8.391 -14.93 1 96.88 81 ASP B O 1
ATOM 1418 N N . PHE B 1 82 ? -1.717 -8.711 -14.266 1 97.19 82 PHE B N 1
ATOM 1419 C CA . PHE B 1 82 ? -1.381 -7.297 -14.156 1 97.19 82 PHE B CA 1
ATOM 1420 C C . PHE B 1 82 ? -0.52 -6.852 -15.328 1 97.19 82 PHE B C 1
ATOM 1422 O O . PHE B 1 82 ? -0.153 -5.676 -15.43 1 97.19 82 PHE B O 1
ATOM 1429 N N . GLY B 1 83 ? -0.182 -7.75 -16.203 1 97.12 83 GLY B N 1
ATOM 1430 C CA . GLY B 1 83 ? 0.65 -7.406 -17.344 1 97.12 83 GLY B CA 1
ATOM 1431 C C . GLY B 1 83 ? 2.125 -7.32 -17 1 97.12 83 GLY B C 1
ATOM 1432 O O . GLY B 1 83 ? 2.596 -7.988 -16.078 1 97.12 83 GLY B O 1
ATOM 1433 N N . GLU B 1 84 ? 2.932 -6.539 -17.828 1 97.62 84 GLU B N 1
ATOM 1434 C CA . GLU B 1 84 ? 4.387 -6.551 -17.719 1 97.62 84 GLU B CA 1
ATOM 1435 C C . GLU B 1 84 ? 4.898 -5.285 -17.031 1 97.62 84 GLU B C 1
ATOM 1437 O O . GLU B 1 84 ? 6.078 -5.188 -16.703 1 97.62 84 GLU B O 1
ATOM 1442 N N . ASN B 1 85 ? 4.004 -4.328 -16.875 1 96 85 ASN B N 1
ATOM 1443 C CA . ASN B 1 85 ? 4.398 -3.021 -16.359 1 96 85 ASN B CA 1
ATOM 1444 C C . ASN B 1 85 ? 3.818 -2.771 -14.969 1 96 85 ASN B C 1
ATOM 1446 O O . ASN B 1 85 ? 2.977 -1.888 -14.789 1 96 85 ASN B O 1
ATOM 1450 N N . PHE B 1 86 ? 4.207 -3.512 -14.047 1 97.44 86 PHE B N 1
ATOM 1451 C CA . PHE B 1 86 ? 3.762 -3.387 -12.664 1 97.44 86 PHE B CA 1
ATOM 1452 C C . PHE B 1 86 ? 4.875 -2.832 -11.781 1 97.44 86 PHE B C 1
ATOM 1454 O O . PHE B 1 86 ? 6.035 -3.219 -11.93 1 97.44 86 PHE B O 1
ATOM 1461 N N . ASP B 1 87 ? 4.496 -1.952 -10.836 1 97.81 87 ASP B N 1
ATOM 1462 C CA . ASP B 1 87 ? 5.465 -1.37 -9.914 1 97.81 87 ASP B CA 1
ATOM 1463 C C . ASP B 1 87 ? 5.68 -2.273 -8.703 1 97.81 87 ASP B C 1
ATOM 1465 O O . ASP B 1 87 ? 5.094 -2.045 -7.641 1 97.81 87 ASP B O 1
ATOM 1469 N N . GLY B 1 88 ? 6.621 -3.219 -8.859 1 98.19 88 GLY B N 1
ATOM 1470 C CA . GLY B 1 88 ? 6.926 -4.164 -7.797 1 98.19 88 GLY B CA 1
ATOM 1471 C C . GLY B 1 88 ? 7.516 -3.506 -6.562 1 98.19 88 GLY B C 1
ATOM 1472 O O . GLY B 1 88 ? 7.332 -3.996 -5.445 1 98.19 88 GLY B O 1
ATOM 1473 N N . VAL B 1 89 ? 8.281 -2.465 -6.828 1 98 89 VAL B N 1
ATOM 1474 C CA . VAL B 1 89 ? 8.891 -1.742 -5.715 1 98 89 VAL B CA 1
ATOM 1475 C C . VAL B 1 89 ? 7.797 -1.15 -4.824 1 98 89 VAL B C 1
ATOM 1477 O O . VAL B 1 89 ? 7.84 -1.301 -3.602 1 98 89 VAL B O 1
ATOM 1480 N N . ALA B 1 90 ? 6.832 -0.516 -5.426 1 97.69 90 ALA B N 1
ATOM 1481 C CA . ALA B 1 90 ? 5.715 0.05 -4.68 1 97.69 90 ALA B CA 1
ATOM 1482 C C . ALA B 1 90 ? 4.957 -1.034 -3.918 1 97.69 90 ALA B C 1
ATOM 1484 O O . ALA B 1 90 ? 4.625 -0.862 -2.744 1 97.69 90 ALA B O 1
ATOM 1485 N N . PHE B 1 91 ? 4.672 -2.115 -4.531 1 98.5 91 PHE B N 1
ATOM 1486 C CA . PHE B 1 91 ? 3.928 -3.188 -3.881 1 98.5 91 PHE B CA 1
ATOM 1487 C C . PHE B 1 91 ? 4.727 -3.777 -2.727 1 98.5 91 PHE B C 1
ATOM 1489 O O . PHE B 1 91 ? 4.164 -4.113 -1.682 1 98.5 91 PHE B O 1
ATOM 1496 N N . ASN B 1 92 ? 6.027 -3.926 -3.002 1 98.69 92 ASN B N 1
ATOM 1497 C CA . ASN B 1 92 ? 6.859 -4.43 -1.912 1 98.69 92 ASN B CA 1
ATOM 1498 C C . ASN B 1 92 ? 6.801 -3.516 -0.692 1 98.69 92 ASN B C 1
ATOM 1500 O O . ASN B 1 92 ? 6.719 -3.99 0.441 1 98.69 92 ASN B O 1
ATOM 1504 N N . GLY B 1 93 ? 6.898 -2.252 -0.969 1 97.75 93 GLY B N 1
ATOM 1505 C CA . GLY B 1 93 ? 6.75 -1.292 0.114 1 97.75 93 GLY B CA 1
ATOM 1506 C C . GLY B 1 93 ? 5.414 -1.403 0.829 1 97.75 93 GLY B C 1
ATOM 1507 O O . GLY B 1 93 ? 5.359 -1.343 2.059 1 97.75 93 GLY B O 1
ATOM 1508 N N . LEU B 1 94 ? 4.383 -1.541 0.118 1 97.56 94 LEU B N 1
ATOM 1509 C CA . LEU B 1 94 ? 3.045 -1.731 0.667 1 97.56 94 LEU B CA 1
ATOM 1510 C C . LEU B 1 94 ? 3.006 -2.934 1.604 1 97.56 94 LEU B C 1
ATOM 1512 O O . LEU B 1 94 ? 2.457 -2.852 2.703 1 97.56 94 LEU B O 1
ATOM 1516 N N . CYS B 1 95 ? 3.516 -4.055 1.174 1 98.19 95 CYS B N 1
ATOM 1517 C CA . CYS B 1 95 ? 3.533 -5.246 2.014 1 98.19 95 CYS B CA 1
ATOM 1518 C C . CYS B 1 95 ? 4.207 -4.965 3.35 1 98.19 95 CYS B C 1
ATOM 1520 O O . CYS B 1 95 ? 3.723 -5.395 4.398 1 98.19 95 CYS B O 1
ATOM 1522 N N . LYS B 1 96 ? 5.34 -4.266 3.273 1 97.88 96 LYS B N 1
ATOM 1523 C CA . LYS B 1 96 ? 6.078 -3.959 4.496 1 97.88 96 LYS B CA 1
ATOM 1524 C C . LYS B 1 96 ? 5.281 -3.027 5.402 1 97.88 96 LYS B C 1
ATOM 1526 O O . LYS B 1 96 ? 5.18 -3.262 6.609 1 97.88 96 LYS B O 1
ATOM 1531 N N . LEU B 1 97 ? 4.691 -1.963 4.828 1 96.81 97 LEU B N 1
ATOM 1532 C CA . LEU B 1 97 ? 3.896 -1.016 5.602 1 96.81 97 LEU B CA 1
ATOM 1533 C C . LEU B 1 97 ? 2.705 -1.71 6.254 1 96.81 97 LEU B C 1
ATOM 1535 O O . LEU B 1 97 ? 2.389 -1.446 7.418 1 96.81 97 LEU B O 1
ATOM 1539 N N . ALA B 1 98 ? 2.053 -2.641 5.551 1 96.12 98 ALA B N 1
ATOM 1540 C CA . ALA B 1 98 ? 0.813 -3.285 5.977 1 96.12 98 ALA B CA 1
ATOM 1541 C C . ALA B 1 98 ? 1.08 -4.332 7.055 1 96.12 98 ALA B C 1
ATOM 1543 O O . ALA B 1 98 ? 0.148 -4.832 7.688 1 96.12 98 ALA B O 1
ATOM 1544 N N . ASN B 1 99 ? 2.283 -4.723 7.305 1 96.06 99 ASN B N 1
ATOM 1545 C CA . ASN B 1 99 ? 2.562 -5.824 8.219 1 96.06 99 ASN B CA 1
ATOM 1546 C C . ASN B 1 99 ? 3.541 -5.41 9.312 1 96.06 99 ASN B C 1
ATOM 1548 O O . ASN B 1 99 ? 4.043 -6.254 10.062 1 96.06 99 ASN B O 1
ATOM 1552 N N . ASP B 1 100 ? 3.854 -4.18 9.391 1 90.94 100 ASP B N 1
ATOM 1553 C CA . ASP B 1 100 ? 4.73 -3.68 10.453 1 90.94 100 ASP B CA 1
ATOM 1554 C C . ASP B 1 100 ? 3.986 -2.711 11.367 1 90.94 100 ASP B C 1
ATOM 1556 O O . ASP B 1 100 ? 2.881 -3.006 11.828 1 90.94 100 ASP B O 1
ATOM 1560 N N . LYS B 1 101 ? 4.598 -1.557 11.773 1 91 101 LYS B N 1
ATOM 1561 C CA . LYS B 1 101 ? 4.125 -0.597 12.766 1 91 101 LYS B CA 1
ATOM 1562 C C . LYS B 1 101 ? 2.877 0.132 12.281 1 91 101 LYS B C 1
ATOM 1564 O O . LYS B 1 101 ? 2.088 0.632 13.078 1 91 101 LYS B O 1
ATOM 1569 N N . TYR B 1 102 ? 2.598 -0.001 11.023 1 93.25 102 TYR B N 1
ATOM 1570 C CA . TYR B 1 102 ? 1.521 0.811 10.469 1 93.25 102 TYR B CA 1
ATOM 1571 C C . TYR B 1 102 ? 0.38 -0.067 9.969 1 93.25 102 TYR B C 1
ATOM 1573 O O . TYR B 1 102 ? -0.426 0.366 9.141 1 93.25 102 TYR B O 1
ATOM 1581 N N . LYS B 1 103 ? 0.277 -1.295 10.445 1 92.12 103 LYS B N 1
ATOM 1582 C CA . LYS B 1 103 ? -0.715 -2.262 9.984 1 92.12 103 LYS B CA 1
ATOM 1583 C C . LYS B 1 103 ? -2.133 -1.759 10.234 1 92.12 103 LYS B C 1
ATOM 1585 O O . LYS B 1 103 ? -3.061 -2.098 9.5 1 92.12 103 LYS B O 1
ATOM 1590 N N . TYR B 1 104 ? -2.338 -0.839 11.227 1 9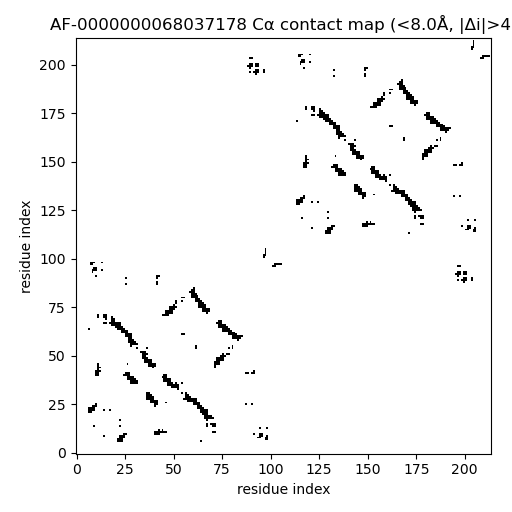0.25 104 TYR B N 1
ATOM 1591 C CA . TYR B 1 104 ? -3.652 -0.313 11.586 1 90.25 104 TYR B CA 1
ATOM 1592 C C . TYR B 1 104 ? -4.242 0.498 10.438 1 90.25 104 TYR B C 1
ATOM 1594 O O . TYR B 1 104 ? -5.457 0.709 10.383 1 90.25 104 TYR B O 1
ATOM 1602 N N . MET B 1 105 ? -3.439 1.011 9.586 1 90.44 105 MET B N 1
ATOM 1603 C CA . MET B 1 105 ? -3.893 1.792 8.438 1 90.44 105 MET B CA 1
ATOM 1604 C C . MET B 1 105 ? -4.719 0.933 7.484 1 90.44 105 MET B C 1
ATOM 1606 O O . MET B 1 105 ? -5.43 1.458 6.625 1 90.44 105 MET B O 1
ATOM 1610 N N . PHE B 1 106 ? -4.559 -0.373 7.605 1 86.19 106 PHE B N 1
ATOM 1611 C CA . PHE B 1 106 ? -5.168 -1.273 6.633 1 86.19 106 PHE B CA 1
ATOM 1612 C C . PHE B 1 106 ? -6.277 -2.096 7.281 1 86.19 106 PHE B C 1
ATOM 1614 O O . PHE B 1 106 ? -6.805 -3.025 6.668 1 86.19 106 PHE B O 1
ATOM 1621 N N . LEU B 1 107 ? -6.574 -1.763 8.594 1 72.44 107 LEU B N 1
ATOM 1622 C CA . LEU B 1 107 ? -7.586 -2.504 9.336 1 72.44 107 LEU B CA 1
ATOM 1623 C C . LEU B 1 107 ? -8.898 -1.729 9.391 1 72.44 107 LEU B C 1
ATOM 1625 O O . LEU B 1 107 ? -8.898 -0.497 9.336 1 72.44 107 LEU B O 1
#

Nearest PDB structures (foldseek):
  4gnx-assembly1_A  TM=8.735E-01  e=2.969E-08  Mycosarcoma maydis
  3kdf-assembly1_A  TM=8.322E-01  e=7.422E-07  Homo sapiens
  4a2i-assembly1_V  TM=6.746E-01  e=2.900E-01  Salmonella enterica subsp. enterica serovar Typhimurium
  2rf4-assembly3_E  TM=4.077E-01  e=1.104E-01  Saccharomyces cerevisiae
  4c2m-assembly2_V  TM=4.135E-01  e=2.102E-01  Saccharomyces cerevisiae

Sequence (214 aa):
MDTSAPSPFVNGEILKMFLGRRVRTVVQVQHNEGGVLLGLSTDGHQLTIRGAPGAPEPPHYIEVIGIADSSLSIRAESCTDFGENFDGVAFNGLCKLANDKYKYMFLMDTSAPSPFVNGEILKMFLGRRVRTVVQVQHNEGGVLLGLSTDGHQLTIRGAPGAPEPPHYIEVIGIADSSLSIRAESCTDFGENFDGVAFNGLCKLANDKYKYMFL

pLDDT: mean 93.12, std 11.37, range [35.88, 98.81]